Protein AF-A0A9P6J453-F1 (afdb_monomer_lite)

Sequence (220 aa):
CNDSYCFCPGPIGTTPFDKGGYMNFTKLHFARNYLCGDAATVPNARNALGKEREWEWYSHLAQHPLVSPVHRADLSDLTNTLIQTGTHDRLVDDNRLYAHKLGTSNPSKLVRIEVYKGMVHVHQVFSVLEAAQVASRNLARFIERSKSYRDAAEDISETVQRHYVTLANAYKISGMVQHKSLDGVEWVIVGDHGKEEARDEGWPLAALAKTWPPNELKEA

Foldseek 3Di:
DPPPAQQPDPPPPDDPLPLVCQVPDPDDDPLLCVQQNDCVPDNDQCPVPDDVSSSVSSVCQCQPCVNLVLFDNQLAPDAADEAEEESNENCPLSSVSSLLNNLQRCVLHHGEYEYEYPDYPPNLVVVVDLVNVLVVVVVVLSVVLRVLSVCVVVVPDPVSVVVNVVSVVVCVVVQHDPDADPSNYQYWYQYPNRHTDRDDDDDDSVVSNVSPDPPPDDPD

InterPro domains:
  IPR013094 Alpha/beta hydrolase fold-3 [PF07859] (55-122)
  IPR029058 Alpha/Beta hydrolase fold [G3DSA:3.40.50.1820] (18-149)
  IPR029058 Alpha/Beta hydrolase fold [SSF53474] (59-145)
  IPR050300 GDXG lipolytic enzyme [PTHR48081] (60-146)

pLDDT: mean 81.22, std 16.58, range [31.19, 98.19]

Organism: Mortierella alpina (NCBI:txid64518)

Structure (mmCIF, N/CA/C/O backbone):
data_AF-A0A9P6J453-F1
#
_entry.id   AF-A0A9P6J453-F1
#
loop_
_atom_site.group_PDB
_atom_site.id
_atom_site.type_symbol
_atom_site.label_atom_id
_atom_site.label_alt_id
_atom_site.label_comp_id
_atom_site.label_asym_id
_atom_site.label_entity_id
_atom_site.label_seq_id
_atom_site.pdbx_PDB_ins_code
_atom_site.Cartn_x
_atom_site.Cartn_y
_atom_site.Cartn_z
_atom_site.occupancy
_atom_site.B_iso_or_equiv
_atom_site.auth_seq_id
_atom_site.auth_comp_id
_atom_site.auth_asym_id
_atom_site.auth_atom_id
_atom_site.pdbx_PDB_model_num
ATOM 1 N N . CYS A 1 1 ? 8.186 -25.475 8.062 1.00 35.41 1 CYS A N 1
ATOM 2 C CA . CYS A 1 1 ? 7.794 -25.212 6.668 1.00 35.41 1 CYS A CA 1
ATOM 3 C C . CYS A 1 1 ? 8.135 -23.773 6.353 1.00 35.41 1 CYS A C 1
ATOM 5 O O . CYS A 1 1 ? 7.535 -22.885 6.940 1.00 35.41 1 CYS A O 1
ATOM 7 N N . ASN A 1 2 ? 9.165 -23.551 5.536 1.00 31.19 2 ASN A N 1
ATOM 8 C CA . ASN A 1 2 ? 9.415 -22.234 4.967 1.00 31.19 2 ASN A CA 1
ATOM 9 C C . ASN A 1 2 ? 8.454 -22.105 3.793 1.00 31.19 2 ASN A C 1
ATOM 11 O O . ASN A 1 2 ? 8.768 -22.578 2.703 1.00 31.19 2 ASN A O 1
ATOM 15 N N . ASP A 1 3 ? 7.278 -21.538 4.048 1.00 34.94 3 ASP A N 1
ATOM 16 C CA . ASP A 1 3 ? 6.391 -21.076 2.989 1.00 34.94 3 ASP A CA 1
ATOM 17 C C . ASP A 1 3 ? 7.138 -19.951 2.278 1.00 34.94 3 ASP A C 1
ATOM 19 O O . ASP A 1 3 ? 7.144 -18.792 2.691 1.00 34.94 3 ASP A O 1
ATOM 23 N N . SER A 1 4 ? 7.898 -20.333 1.256 1.00 33.00 4 SER A N 1
ATOM 24 C CA . SER A 1 4 ? 8.469 -19.410 0.301 1.00 33.00 4 SER A CA 1
ATOM 25 C C . SER A 1 4 ? 7.287 -18.743 -0.382 1.00 33.00 4 SER A C 1
ATOM 27 O O . SER A 1 4 ? 6.718 -19.301 -1.322 1.00 33.00 4 SER A O 1
ATOM 29 N N . TYR A 1 5 ? 6.898 -17.580 0.148 1.00 37.28 5 TYR A N 1
ATOM 30 C CA . TYR A 1 5 ? 6.037 -16.601 -0.503 1.00 37.28 5 TYR A CA 1
ATOM 31 C C . TYR A 1 5 ? 6.352 -16.596 -1.995 1.00 37.28 5 TYR A C 1
ATOM 33 O O . TYR A 1 5 ? 7.523 -16.746 -2.356 1.00 37.28 5 TYR A O 1
ATOM 41 N N . CYS A 1 6 ? 5.333 -16.441 -2.847 1.00 33.16 6 CYS A N 1
ATOM 42 C CA . CYS A 1 6 ? 5.501 -16.200 -4.279 1.00 33.16 6 CYS A CA 1
ATOM 43 C C . CYS A 1 6 ? 6.347 -14.935 -4.484 1.00 33.16 6 CYS A C 1
ATOM 45 O O . CYS A 1 6 ? 5.852 -13.852 -4.782 1.00 33.16 6 CYS A O 1
ATOM 47 N N . PHE A 1 7 ? 7.656 -15.099 -4.317 1.00 34.22 7 PHE A N 1
ATOM 48 C CA . PHE A 1 7 ? 8.686 -14.139 -4.588 1.00 34.22 7 PHE A CA 1
ATOM 49 C C . PHE A 1 7 ? 8.754 -14.144 -6.093 1.00 34.22 7 PHE A C 1
ATOM 51 O O . PHE A 1 7 ? 9.355 -15.000 -6.741 1.00 34.22 7 PHE A O 1
ATOM 58 N N . CYS A 1 8 ? 7.989 -13.233 -6.652 1.00 36.22 8 CYS A N 1
ATOM 59 C CA . CYS A 1 8 ? 8.008 -12.928 -8.047 1.00 36.22 8 CYS A CA 1
ATOM 60 C C . CYS A 1 8 ? 8.828 -11.638 -8.109 1.00 36.22 8 CYS A C 1
ATOM 62 O O . CYS A 1 8 ? 8.269 -10.541 -8.119 1.00 36.22 8 CYS A O 1
ATOM 64 N N . PRO A 1 9 ? 10.161 -11.740 -8.047 1.00 36.62 9 PRO A N 1
ATOM 65 C CA . PRO A 1 9 ? 11.002 -10.584 -8.249 1.00 36.62 9 PRO A CA 1
ATOM 66 C C . PRO A 1 9 ? 10.717 -10.086 -9.676 1.00 36.62 9 PRO A C 1
ATOM 68 O O . PRO A 1 9 ? 10.548 -10.873 -10.615 1.00 36.62 9 PRO A O 1
ATOM 71 N N . GLY A 1 10 ? 10.642 -8.773 -9.894 1.00 37.06 10 GLY A N 1
ATOM 72 C CA . GLY A 1 10 ? 11.267 -8.296 -11.133 1.00 37.06 10 GLY A CA 1
ATOM 73 C C . GLY A 1 10 ? 12.696 -8.848 -11.090 1.00 37.06 10 GLY A C 1
ATOM 74 O O . GLY A 1 10 ? 13.249 -8.812 -9.998 1.00 37.06 10 GLY A O 1
ATOM 75 N N . PRO A 1 11 ? 13.205 -9.487 -12.158 1.00 36.00 11 PRO A N 1
ATOM 76 C CA . PRO A 1 11 ? 14.350 -10.409 -12.126 1.00 36.00 11 PRO A CA 1
ATOM 77 C C . PRO A 1 11 ? 15.312 -10.143 -10.957 1.00 36.00 11 PRO A C 1
ATOM 79 O O . PRO A 1 11 ? 15.892 -9.059 -10.888 1.00 36.00 11 PRO A O 1
ATOM 82 N N . ILE A 1 12 ? 15.407 -11.095 -10.007 1.00 34.16 12 ILE A N 1
ATOM 83 C CA . ILE A 1 12 ? 16.275 -10.999 -8.814 1.00 34.16 12 ILE A CA 1
ATOM 84 C C . ILE A 1 12 ? 17.619 -10.403 -9.243 1.00 34.16 12 ILE A C 1
ATOM 86 O O . ILE A 1 12 ? 18.300 -10.970 -10.094 1.00 34.16 12 ILE A O 1
ATOM 90 N N . GLY A 1 13 ? 17.990 -9.269 -8.648 1.00 38.19 13 GLY A N 1
ATOM 91 C CA . GLY A 1 13 ? 19.322 -8.679 -8.795 1.00 38.19 13 GLY A CA 1
ATOM 92 C C . GLY A 1 13 ? 19.450 -7.512 -9.774 1.00 38.19 13 GLY A C 1
ATOM 93 O O . GLY A 1 13 ? 20.489 -6.861 -9.758 1.00 38.19 13 GLY A O 1
ATOM 94 N N . THR A 1 14 ? 18.424 -7.179 -10.562 1.00 47.00 14 THR A N 1
ATOM 95 C CA . THR A 1 14 ? 18.424 -5.937 -11.354 1.00 47.00 14 THR A CA 1
ATOM 96 C C . THR A 1 14 ? 17.346 -5.003 -10.835 1.00 47.00 14 THR A C 1
ATOM 98 O O . THR A 1 14 ? 16.155 -5.300 -10.935 1.00 47.00 14 THR A O 1
ATOM 101 N N . THR A 1 15 ? 17.760 -3.863 -10.282 1.00 61.38 15 THR A N 1
ATOM 102 C CA . THR A 1 15 ? 16.848 -2.733 -10.082 1.00 61.38 15 THR A CA 1
ATOM 103 C C . THR A 1 15 ? 16.141 -2.442 -11.414 1.00 61.38 15 THR A C 1
ATOM 105 O O . THR A 1 15 ? 16.802 -2.474 -12.457 1.00 61.38 15 THR A O 1
ATOM 108 N N . PRO A 1 16 ? 14.827 -2.133 -11.431 1.00 58.69 16 PRO A N 1
ATOM 109 C CA . PRO A 1 16 ? 14.169 -1.677 -12.656 1.00 58.69 16 PRO A CA 1
ATOM 110 C C . PRO A 1 16 ? 14.844 -0.420 -13.230 1.00 58.69 16 PRO A C 1
ATOM 112 O O . PRO A 1 16 ? 14.614 -0.089 -14.388 1.00 58.69 16 PRO A O 1
ATOM 115 N N . PHE A 1 17 ? 15.697 0.250 -12.445 1.00 70.69 17 PHE A N 1
ATOM 116 C CA . PHE A 1 17 ? 16.511 1.392 -12.842 1.00 70.69 17 PHE A CA 1
ATOM 117 C C . PHE A 1 17 ? 17.977 1.066 -13.167 1.00 70.69 17 PHE A C 1
ATOM 119 O O . PHE A 1 17 ? 18.799 1.978 -13.234 1.00 70.69 17 PHE A O 1
ATOM 126 N N . ASP A 1 18 ? 18.313 -0.187 -13.467 1.00 77.12 18 ASP A N 1
ATOM 127 C CA . ASP A 1 18 ? 19.576 -0.489 -14.140 1.00 77.12 18 ASP A CA 1
ATOM 128 C C . ASP A 1 18 ? 19.464 -0.139 -15.630 1.00 77.12 18 ASP A C 1
ATOM 130 O O . ASP A 1 18 ? 18.851 -0.870 -16.412 1.00 77.12 18 ASP A O 1
ATOM 134 N N . LYS A 1 19 ? 20.070 0.986 -16.031 1.00 82.94 19 LYS A N 1
ATOM 135 C CA . LYS A 1 19 ? 20.092 1.426 -17.433 1.00 82.94 19 LYS A CA 1
ATOM 136 C C . LYS A 1 19 ? 20.709 0.359 -18.334 1.00 82.94 19 LYS A C 1
ATOM 138 O O . LYS A 1 19 ? 20.185 0.103 -19.413 1.00 82.94 19 LYS A O 1
ATOM 143 N N . GLY A 1 20 ? 21.795 -0.284 -17.899 1.00 83.12 20 GLY A N 1
ATOM 144 C CA . GLY A 1 20 ? 22.472 -1.318 -18.681 1.00 83.12 20 GLY A CA 1
ATOM 145 C C . GLY A 1 20 ? 21.565 -2.525 -18.911 1.00 83.12 20 GLY A C 1
ATOM 146 O O . GLY A 1 20 ? 21.360 -2.943 -20.052 1.00 83.12 20 GLY A O 1
ATOM 147 N N . GLY A 1 21 ? 20.961 -3.036 -17.838 1.00 79.56 21 GLY A N 1
ATOM 148 C CA . GLY A 1 21 ? 19.957 -4.095 -17.882 1.00 79.56 21 GLY A CA 1
ATOM 149 C C . GLY A 1 21 ? 18.763 -3.743 -18.767 1.00 79.56 21 GLY A C 1
ATOM 150 O O . GLY A 1 21 ? 18.372 -4.554 -19.603 1.00 79.56 21 GLY A O 1
ATOM 151 N N . TYR A 1 22 ? 18.238 -2.520 -18.663 1.00 78.94 22 TYR A N 1
ATOM 152 C CA . TYR A 1 22 ? 17.138 -2.038 -19.501 1.00 78.94 22 TYR A CA 1
ATOM 153 C C . TYR A 1 22 ? 17.499 -2.020 -20.992 1.00 78.94 22 TYR A C 1
ATOM 155 O O . TYR A 1 22 ? 16.754 -2.556 -21.814 1.00 78.94 22 TYR A O 1
ATOM 163 N N . MET A 1 23 ? 18.654 -1.450 -21.354 1.00 82.56 23 MET A N 1
ATOM 164 C CA . MET A 1 23 ? 19.090 -1.341 -22.755 1.00 82.56 23 MET A CA 1
ATOM 165 C C . MET A 1 23 ? 19.306 -2.709 -23.409 1.00 82.56 23 MET A C 1
ATOM 167 O O . MET A 1 23 ? 18.984 -2.901 -24.593 1.00 82.56 23 MET A O 1
ATOM 171 N N . ASN A 1 24 ? 19.830 -3.649 -22.619 1.00 82.81 24 ASN A N 1
ATOM 172 C CA . ASN A 1 24 ? 20.172 -5.004 -23.035 1.00 82.81 24 ASN A CA 1
ATOM 173 C C . ASN A 1 24 ? 18.996 -5.987 -22.926 1.00 82.81 24 ASN A C 1
ATOM 175 O O . ASN A 1 24 ? 19.119 -7.132 -23.364 1.00 82.81 24 ASN A O 1
ATOM 179 N N . PHE A 1 25 ? 17.848 -5.574 -22.377 1.00 79.06 25 PHE A N 1
ATOM 180 C CA . PHE A 1 25 ? 16.683 -6.444 -22.258 1.00 79.06 25 PHE A CA 1
ATOM 181 C C . PHE A 1 25 ? 16.042 -6.679 -23.632 1.00 79.06 25 PHE A C 1
ATOM 183 O O . PHE A 1 25 ? 15.404 -5.802 -24.219 1.00 79.06 25 PHE A O 1
ATOM 190 N N . THR A 1 26 ? 16.218 -7.888 -24.161 1.00 74.88 26 THR A N 1
ATOM 191 C CA . THR A 1 26 ? 15.766 -8.269 -25.510 1.00 74.88 26 THR A CA 1
ATOM 192 C C . THR A 1 26 ? 14.349 -8.833 -25.553 1.00 74.88 26 THR A C 1
ATOM 194 O O . THR A 1 26 ? 13.761 -8.925 -26.629 1.00 74.88 26 THR A O 1
ATOM 197 N N . LYS A 1 27 ? 13.780 -9.216 -24.404 1.00 79.44 27 LYS A N 1
ATOM 198 C CA . LYS A 1 27 ? 12.413 -9.746 -24.323 1.00 79.44 27 LYS A CA 1
ATOM 199 C C . LYS A 1 27 ? 11.382 -8.616 -24.307 1.00 79.44 27 LYS A C 1
ATOM 201 O O . LYS A 1 27 ? 11.697 -7.454 -24.054 1.00 79.44 27 LYS A O 1
ATOM 206 N N . LEU A 1 28 ? 10.121 -8.976 -24.544 1.00 69.56 28 LEU A N 1
ATOM 207 C CA . LEU A 1 28 ? 9.003 -8.050 -24.403 1.00 69.56 28 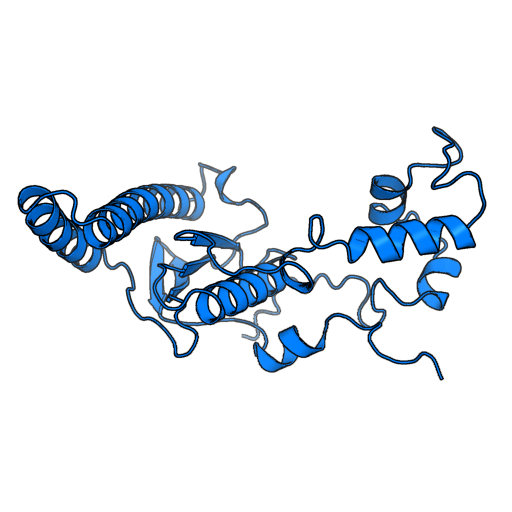LEU A CA 1
ATOM 208 C C . LEU A 1 28 ? 8.932 -7.538 -22.959 1.00 69.56 28 LEU A C 1
ATOM 210 O O . LEU A 1 28 ? 8.749 -8.316 -22.023 1.00 69.56 28 LEU A O 1
ATOM 214 N N . HIS A 1 29 ? 9.075 -6.228 -22.783 1.00 71.31 29 HIS A N 1
ATOM 215 C CA . HIS A 1 29 ? 8.993 -5.586 -21.478 1.00 71.31 29 HIS A CA 1
ATOM 216 C C . HIS A 1 29 ? 7.614 -4.937 -21.336 1.00 71.31 29 HIS A C 1
ATOM 218 O O . HIS A 1 29 ? 7.404 -3.806 -21.769 1.00 71.31 29 HIS A O 1
ATOM 224 N N . PHE A 1 30 ? 6.650 -5.658 -20.753 1.00 69.56 30 PHE A N 1
ATOM 225 C CA . PHE A 1 30 ? 5.261 -5.189 -20.645 1.00 69.56 30 PHE A CA 1
ATOM 226 C C . PHE A 1 30 ? 5.147 -3.819 -19.972 1.00 69.56 30 PHE A C 1
ATOM 228 O O . PHE A 1 30 ? 4.448 -2.956 -20.488 1.00 69.56 30 PHE A O 1
ATOM 235 N N . ALA A 1 31 ? 5.898 -3.571 -18.895 1.00 69.00 31 ALA A N 1
ATOM 236 C CA . ALA A 1 31 ? 5.913 -2.260 -18.244 1.00 69.00 31 ALA A CA 1
ATOM 237 C C . ALA A 1 31 ? 6.461 -1.151 -19.162 1.00 69.00 31 ALA A C 1
ATOM 239 O O . ALA A 1 31 ? 5.968 -0.029 -19.132 1.00 69.00 31 ALA A O 1
ATOM 240 N N . ARG A 1 32 ? 7.425 -1.464 -20.043 1.00 72.12 32 ARG A N 1
ATOM 241 C CA . ARG A 1 32 ? 7.957 -0.498 -21.024 1.00 72.12 32 ARG A CA 1
ATOM 242 C C . ARG A 1 32 ? 6.884 -0.180 -22.050 1.00 72.12 32 ARG A C 1
ATOM 244 O O . ARG A 1 32 ? 6.598 0.984 -22.284 1.00 72.12 32 ARG A O 1
ATOM 251 N N . ASN A 1 33 ? 6.276 -1.207 -22.634 1.00 76.12 33 ASN A N 1
ATOM 252 C CA . ASN A 1 33 ? 5.243 -1.020 -23.646 1.00 76.12 33 ASN A CA 1
ATOM 253 C C . ASN A 1 33 ? 4.011 -0.312 -23.070 1.00 76.12 33 ASN A C 1
ATOM 255 O O . ASN A 1 33 ? 3.411 0.507 -23.755 1.00 76.12 33 ASN A O 1
ATOM 259 N N . TYR A 1 34 ? 3.661 -0.577 -21.812 1.00 72.50 34 TYR A N 1
ATOM 260 C CA . TYR A 1 34 ? 2.564 0.104 -21.132 1.00 72.50 34 TYR A CA 1
ATOM 261 C C . TYR A 1 34 ? 2.850 1.601 -20.923 1.00 72.50 34 TYR A C 1
ATOM 263 O O . TYR A 1 34 ? 1.986 2.436 -21.173 1.00 72.50 34 TYR A O 1
ATOM 271 N N . LEU A 1 35 ? 4.070 1.957 -20.504 1.00 72.12 35 LEU A N 1
ATOM 272 C CA . LEU A 1 35 ? 4.436 3.340 -20.170 1.00 72.12 35 LEU A CA 1
ATOM 273 C C . LEU A 1 35 ? 4.821 4.183 -21.400 1.00 72.12 35 LEU A C 1
ATOM 275 O O . LEU A 1 35 ? 4.411 5.342 -21.527 1.00 72.12 35 LEU A O 1
ATOM 279 N N . CYS A 1 36 ? 5.601 3.608 -22.313 1.00 79.44 36 CYS A N 1
ATOM 280 C CA . CYS A 1 36 ? 6.158 4.292 -23.481 1.00 79.44 36 CYS A CA 1
ATOM 281 C C . CYS A 1 36 ? 5.329 4.060 -24.758 1.00 79.44 36 CYS A C 1
ATOM 283 O O . CYS A 1 36 ? 5.425 4.850 -25.699 1.00 79.44 36 CYS A O 1
ATOM 285 N N . GLY A 1 37 ? 4.483 3.025 -24.790 1.00 79.25 37 GLY A N 1
ATOM 286 C CA . GLY A 1 37 ? 3.836 2.524 -26.005 1.00 79.25 37 GLY A CA 1
ATOM 287 C C . GLY A 1 37 ? 4.763 1.609 -26.811 1.00 79.25 37 GLY A C 1
ATOM 288 O O . GLY A 1 37 ? 5.975 1.594 -26.604 1.00 79.25 37 GLY A O 1
ATOM 289 N N . ASP A 1 38 ? 4.213 0.881 -27.778 1.00 81.50 38 ASP A N 1
ATOM 290 C CA . ASP A 1 38 ? 5.002 0.115 -28.749 1.00 81.50 38 ASP A CA 1
ATOM 291 C C . ASP A 1 38 ? 5.345 1.005 -29.954 1.00 81.50 38 ASP A C 1
ATOM 293 O O . ASP A 1 38 ? 4.451 1.548 -30.605 1.00 81.50 38 ASP A O 1
ATOM 297 N N . ALA A 1 39 ? 6.637 1.185 -30.236 1.00 81.69 39 ALA A N 1
ATOM 298 C CA . ALA A 1 39 ? 7.106 2.033 -31.330 1.00 81.69 39 ALA A CA 1
ATOM 299 C C . ALA A 1 39 ? 6.691 1.505 -32.714 1.00 81.69 39 ALA A C 1
ATOM 301 O O . ALA A 1 39 ? 6.546 2.294 -33.646 1.00 81.69 39 ALA A O 1
ATOM 302 N N . ALA A 1 40 ? 6.480 0.192 -32.852 1.00 83.19 40 ALA A N 1
ATOM 303 C CA . ALA A 1 40 ? 6.076 -0.426 -34.108 1.00 83.19 40 ALA A CA 1
ATOM 304 C C . ALA A 1 40 ? 4.588 -0.211 -34.410 1.00 83.19 40 ALA A C 1
ATOM 306 O O . ALA A 1 40 ? 4.215 -0.084 -35.574 1.00 83.19 40 ALA A O 1
ATOM 307 N N . THR A 1 41 ? 3.735 -0.163 -33.382 1.00 84.50 41 THR A N 1
ATOM 308 C CA . THR A 1 41 ? 2.281 -0.044 -33.574 1.00 84.50 41 THR A CA 1
ATOM 309 C C . THR A 1 41 ? 1.747 1.361 -33.303 1.00 84.50 41 THR A C 1
ATOM 311 O O . THR A 1 41 ? 0.791 1.777 -33.951 1.00 84.50 41 THR A O 1
ATOM 314 N N . VAL A 1 42 ? 2.323 2.094 -32.342 1.00 83.38 42 VAL A N 1
ATOM 315 C CA . VAL A 1 42 ? 1.878 3.435 -31.914 1.00 83.38 42 VAL A CA 1
ATOM 316 C C . VAL A 1 42 ? 3.094 4.322 -31.560 1.00 83.38 42 VAL A C 1
ATOM 318 O O . VAL A 1 42 ? 3.363 4.588 -30.376 1.00 83.38 42 VAL A O 1
ATOM 321 N N . PRO A 1 43 ? 3.859 4.790 -32.567 1.00 82.62 43 PRO A N 1
ATOM 322 C CA . PRO A 1 43 ? 5.012 5.656 -32.340 1.00 82.62 43 PRO A CA 1
ATOM 323 C C . PRO A 1 43 ? 4.588 7.017 -31.769 1.00 82.62 43 PRO A C 1
ATOM 325 O O . PRO A 1 43 ? 3.613 7.627 -32.201 1.00 82.62 43 PRO A O 1
ATOM 328 N N . ASN A 1 44 ? 5.329 7.504 -30.778 1.00 83.94 44 ASN A N 1
ATOM 329 C CA . ASN A 1 44 ? 5.113 8.781 -30.108 1.00 83.94 44 ASN A CA 1
ATOM 330 C C . ASN A 1 44 ? 6.429 9.318 -29.506 1.00 83.94 44 ASN A C 1
ATOM 332 O O . ASN A 1 44 ? 7.448 8.635 -29.501 1.00 83.94 44 ASN A O 1
ATOM 336 N N . ALA A 1 45 ? 6.423 10.534 -28.953 1.00 83.38 45 ALA A N 1
ATOM 337 C CA . ALA A 1 45 ? 7.630 11.185 -28.421 1.00 83.38 45 ALA A CA 1
ATOM 338 C C . ALA A 1 45 ? 8.359 10.409 -27.295 1.00 83.38 45 ALA A C 1
ATOM 340 O O . ALA A 1 45 ? 9.506 10.732 -26.979 1.00 83.38 45 ALA A O 1
ATOM 341 N N . ARG A 1 46 ? 7.713 9.402 -26.686 1.00 82.12 46 ARG A N 1
ATOM 342 C CA . ARG A 1 46 ? 8.298 8.540 -25.647 1.00 82.12 46 ARG A CA 1
ATOM 343 C C . ARG A 1 46 ? 9.068 7.346 -26.209 1.00 82.12 46 ARG A C 1
ATOM 345 O O . ARG A 1 46 ? 9.966 6.879 -25.526 1.00 82.12 46 ARG A O 1
ATOM 352 N N . ASN A 1 47 ? 8.721 6.860 -27.405 1.00 81.75 47 ASN A N 1
ATOM 353 C CA . ASN A 1 47 ? 9.254 5.613 -27.978 1.00 81.75 47 ASN A CA 1
ATOM 354 C C . ASN A 1 47 ? 9.808 5.740 -29.412 1.00 81.75 47 ASN A C 1
ATOM 356 O O . ASN A 1 47 ? 10.505 4.860 -29.900 1.00 81.75 47 ASN A O 1
ATOM 360 N N . ALA A 1 48 ? 9.559 6.858 -30.098 1.00 82.56 48 ALA A N 1
ATOM 361 C CA . ALA A 1 48 ? 10.017 7.067 -31.473 1.00 82.56 48 ALA A CA 1
ATOM 362 C C . ALA A 1 48 ? 11.446 7.637 -31.568 1.00 82.56 48 ALA A C 1
ATOM 364 O O . ALA A 1 48 ? 12.013 7.691 -32.654 1.00 82.56 48 ALA A O 1
ATOM 365 N N . LEU A 1 49 ? 12.032 8.074 -30.447 1.00 86.81 49 LEU A N 1
ATOM 366 C CA . LEU A 1 49 ? 13.331 8.764 -30.397 1.00 86.81 49 LEU A CA 1
ATOM 367 C C . LEU A 1 49 ? 14.483 7.862 -29.913 1.00 86.81 49 LEU A C 1
ATOM 369 O O . LEU A 1 49 ? 15.528 8.350 -29.488 1.00 86.81 49 LEU A O 1
ATOM 373 N N . GLY A 1 50 ? 14.296 6.543 -29.984 1.00 86.19 50 GLY A N 1
ATOM 374 C CA . GLY A 1 50 ? 15.302 5.546 -29.621 1.00 86.19 50 GLY A CA 1
ATOM 375 C C . GLY A 1 50 ? 15.324 5.176 -28.133 1.00 86.19 50 GLY A C 1
ATOM 376 O O . GLY A 1 50 ? 14.691 5.810 -27.288 1.00 86.19 50 GLY A O 1
ATOM 377 N N . LYS A 1 51 ? 16.090 4.122 -27.817 1.00 84.12 51 LYS A N 1
ATOM 378 C CA . LYS A 1 51 ? 16.106 3.474 -26.493 1.00 84.12 51 LYS A CA 1
ATOM 379 C C . LYS A 1 51 ? 16.561 4.386 -25.347 1.00 84.12 51 LYS A C 1
ATOM 381 O O . LYS A 1 51 ? 16.100 4.226 -24.224 1.00 84.12 51 LYS A O 1
ATOM 386 N N . GLU A 1 52 ? 17.449 5.340 -25.626 1.00 87.31 52 GLU A N 1
ATOM 387 C CA . GLU A 1 52 ? 17.910 6.340 -24.650 1.00 87.31 52 GLU A CA 1
ATOM 388 C C . GLU A 1 52 ? 16.761 7.218 -24.156 1.00 87.31 52 GLU A C 1
ATOM 390 O O . GLU A 1 52 ? 16.541 7.357 -22.953 1.00 87.31 52 GLU A O 1
ATOM 395 N N . ARG A 1 53 ? 15.953 7.732 -25.085 1.00 85.31 53 ARG A N 1
ATOM 396 C CA . ARG A 1 53 ? 14.795 8.547 -24.734 1.00 85.31 53 ARG A CA 1
ATOM 397 C C . ARG A 1 53 ? 13.711 7.724 -24.043 1.00 85.31 53 ARG A C 1
ATOM 399 O O . ARG A 1 53 ? 13.097 8.203 -23.093 1.00 85.31 53 ARG A O 1
ATOM 406 N N . GLU A 1 54 ? 13.495 6.486 -24.484 1.00 83.56 54 GLU A N 1
ATOM 407 C CA . GLU A 1 54 ? 12.591 5.544 -23.809 1.00 83.56 54 GLU A CA 1
ATOM 408 C C . GLU A 1 54 ? 13.000 5.300 -22.355 1.00 83.56 54 GLU A C 1
ATOM 410 O O . GLU A 1 54 ? 12.147 5.306 -21.466 1.00 83.56 54 GLU A O 1
ATOM 415 N N . TRP A 1 55 ? 14.299 5.127 -22.108 1.00 84.25 55 TRP A N 1
ATOM 416 C CA . TRP A 1 55 ? 14.854 4.952 -20.773 1.00 84.25 55 TRP A CA 1
ATOM 417 C C . TRP A 1 55 ? 14.626 6.164 -19.874 1.00 84.25 55 TRP A C 1
ATOM 419 O O . TRP A 1 55 ? 14.178 6.004 -18.737 1.00 84.25 55 TRP A O 1
ATOM 429 N N . GLU A 1 56 ? 14.923 7.369 -20.362 1.00 85.50 56 GLU A N 1
ATOM 430 C CA . GLU A 1 56 ? 14.654 8.605 -19.622 1.00 85.50 56 GLU A CA 1
ATOM 431 C C . GLU A 1 56 ? 13.178 8.666 -19.225 1.00 85.50 56 GLU A C 1
ATOM 433 O O . GLU A 1 56 ? 12.851 8.786 -18.048 1.00 85.50 56 GLU A O 1
ATOM 438 N N . TRP A 1 57 ? 12.266 8.473 -20.179 1.00 84.06 57 TRP A N 1
ATOM 439 C CA . TRP A 1 57 ? 10.834 8.483 -19.886 1.00 84.06 57 TRP A CA 1
ATOM 440 C C . TRP A 1 57 ? 10.425 7.421 -18.874 1.00 84.06 57 TRP A C 1
ATOM 442 O O . TRP A 1 57 ? 9.715 7.731 -17.920 1.00 84.06 57 TRP A O 1
ATOM 452 N N . TYR A 1 58 ? 10.873 6.183 -19.067 1.00 82.12 58 TYR A N 1
ATOM 453 C CA . TYR A 1 58 ? 10.569 5.080 -18.167 1.00 82.12 58 TYR A CA 1
ATOM 454 C C . TYR A 1 58 ? 11.075 5.363 -16.748 1.00 82.12 58 TYR A C 1
ATOM 456 O O . TYR A 1 58 ? 10.311 5.270 -15.789 1.00 82.12 58 TYR A O 1
ATOM 464 N N . SER A 1 59 ? 12.344 5.751 -16.614 1.00 82.31 59 SER A N 1
ATOM 465 C CA . SER A 1 59 ? 12.992 5.983 -15.323 1.00 82.31 59 SER A CA 1
ATOM 466 C C . SER A 1 59 ? 12.416 7.190 -14.584 1.00 82.31 59 SER A C 1
ATOM 468 O O . SER A 1 59 ? 12.222 7.106 -13.371 1.00 82.31 59 SER A O 1
ATOM 470 N N . HIS A 1 60 ? 12.085 8.276 -15.290 1.00 83.19 60 HIS A N 1
ATOM 471 C CA . HIS A 1 60 ? 11.417 9.438 -14.705 1.00 83.19 60 HIS A CA 1
ATOM 472 C C . HIS A 1 60 ? 9.981 9.111 -14.292 1.00 83.19 60 HIS A C 1
ATOM 474 O O . HIS A 1 60 ? 9.582 9.418 -13.171 1.00 83.19 60 HIS A O 1
ATOM 480 N N . LEU A 1 61 ? 9.203 8.467 -15.167 1.00 82.12 61 LEU A N 1
ATOM 481 C CA . LEU A 1 61 ? 7.796 8.175 -14.901 1.00 82.12 61 LEU A CA 1
ATOM 482 C C . LEU A 1 61 ? 7.631 7.160 -13.767 1.00 82.12 61 LEU A C 1
ATOM 484 O O . LEU A 1 61 ? 6.837 7.390 -12.862 1.00 82.12 61 LEU A O 1
ATOM 488 N N . ALA A 1 62 ? 8.418 6.083 -13.760 1.00 79.81 62 ALA A N 1
ATOM 489 C CA . ALA A 1 62 ? 8.378 5.082 -12.695 1.00 79.81 62 ALA A CA 1
ATOM 490 C C . ALA A 1 62 ? 8.883 5.615 -11.340 1.00 79.81 62 ALA A C 1
ATOM 492 O O . ALA A 1 62 ? 8.638 4.990 -10.312 1.00 79.81 62 ALA A O 1
ATOM 493 N N . GLN A 1 63 ? 9.561 6.765 -11.301 1.00 80.44 63 GLN A N 1
ATOM 494 C CA . GLN A 1 63 ? 9.935 7.453 -10.056 1.00 80.44 63 GLN A CA 1
ATOM 495 C C . GLN A 1 63 ? 9.036 8.644 -9.732 1.00 80.44 63 GLN A C 1
ATOM 497 O O . GLN A 1 63 ? 9.193 9.259 -8.675 1.00 80.44 63 GLN A O 1
ATOM 502 N N . HIS A 1 64 ? 8.107 8.984 -10.622 1.00 85.69 64 HIS A N 1
ATOM 503 C CA . HIS A 1 64 ? 7.238 10.129 -10.442 1.00 85.69 64 HIS A CA 1
ATOM 504 C C . HIS A 1 64 ? 6.327 9.896 -9.225 1.00 85.69 64 HIS A C 1
ATOM 506 O O . HIS A 1 64 ? 5.726 8.825 -9.123 1.00 85.69 64 HIS A O 1
ATOM 512 N N . PRO A 1 65 ? 6.163 10.868 -8.308 1.00 90.25 65 PRO A N 1
ATOM 513 C CA . PRO A 1 65 ? 5.398 10.677 -7.070 1.00 90.25 65 PRO A CA 1
ATOM 514 C C . PRO A 1 65 ? 3.928 10.301 -7.307 1.00 90.25 65 PRO A C 1
ATOM 516 O O . PRO A 1 65 ? 3.354 9.558 -6.522 1.00 90.25 65 PRO A O 1
ATOM 519 N N . LEU A 1 66 ? 3.330 10.748 -8.417 1.00 89.62 66 LEU A N 1
ATOM 520 C CA . LEU A 1 66 ? 1.962 10.362 -8.803 1.00 89.62 66 LEU A CA 1
ATOM 521 C C . LEU A 1 66 ? 1.839 8.934 -9.367 1.00 89.62 66 LEU A C 1
ATOM 523 O O . LEU A 1 66 ? 0.727 8.452 -9.550 1.00 89.62 66 LEU A O 1
ATOM 527 N N . VAL A 1 67 ? 2.958 8.275 -9.675 1.00 85.88 67 VAL A N 1
ATOM 528 C CA . VAL A 1 67 ? 2.999 6.884 -10.160 1.00 85.88 67 VAL A CA 1
ATOM 529 C C . VAL A 1 67 ? 3.476 5.949 -9.056 1.00 85.88 67 VAL A C 1
ATOM 531 O O . VAL A 1 67 ? 2.891 4.893 -8.845 1.00 85.88 67 VAL A O 1
ATOM 534 N N . SER A 1 68 ? 4.504 6.371 -8.323 1.00 86.88 68 SER A N 1
ATOM 535 C CA . SER A 1 68 ? 5.176 5.592 -7.284 1.00 86.88 68 SER A CA 1
ATOM 536 C C . SER A 1 68 ? 5.141 6.332 -5.940 1.00 86.88 68 SER A C 1
ATOM 538 O O . SER A 1 68 ? 6.187 6.754 -5.426 1.00 86.88 68 SER A O 1
ATOM 540 N N . PRO A 1 69 ? 3.944 6.526 -5.352 1.00 91.06 69 PRO A N 1
ATOM 541 C CA . PRO A 1 69 ? 3.757 7.387 -4.186 1.00 91.06 69 PRO A CA 1
ATOM 542 C C . PRO A 1 69 ? 4.501 6.886 -2.949 1.00 91.06 69 PRO A C 1
ATOM 544 O O . PRO A 1 69 ? 5.063 7.681 -2.205 1.00 91.06 69 PRO A O 1
ATOM 547 N N . VAL A 1 70 ? 4.611 5.566 -2.780 1.00 87.56 70 VAL A N 1
ATOM 548 C CA . VAL A 1 70 ? 5.376 4.937 -1.692 1.00 87.56 70 VAL A CA 1
ATOM 549 C C . VAL A 1 70 ? 6.836 5.377 -1.637 1.00 87.56 70 VAL A C 1
ATOM 551 O O . VAL A 1 70 ? 7.483 5.292 -0.595 1.00 87.56 70 VAL A O 1
ATOM 554 N N . HIS A 1 71 ? 7.377 5.888 -2.733 1.00 82.88 71 HIS A N 1
ATOM 555 C CA . HIS A 1 71 ? 8.784 6.210 -2.824 1.00 82.88 71 HIS A CA 1
ATOM 556 C C . HIS A 1 71 ? 9.082 7.695 -2.717 1.00 82.88 71 HIS A C 1
ATOM 558 O O . HIS A 1 71 ? 9.977 8.059 -1.958 1.00 82.88 71 HIS A O 1
ATOM 564 N N . ARG A 1 72 ? 8.361 8.523 -3.477 1.00 85.12 72 ARG A N 1
ATOM 565 C CA . ARG A 1 72 ? 8.704 9.940 -3.664 1.00 85.12 72 ARG A CA 1
ATOM 566 C C . ARG A 1 72 ? 7.576 10.912 -3.339 1.00 85.12 72 ARG A C 1
ATOM 568 O O . ARG A 1 72 ? 7.826 12.112 -3.369 1.00 85.12 72 ARG A O 1
ATOM 575 N N . ALA A 1 73 ? 6.355 10.437 -3.092 1.00 91.12 73 ALA A N 1
ATOM 576 C CA . ALA A 1 73 ? 5.287 11.351 -2.711 1.00 91.12 73 ALA A CA 1
ATOM 577 C C . ALA A 1 73 ? 5.474 11.799 -1.262 1.00 91.12 73 ALA A C 1
ATOM 579 O O . ALA A 1 73 ? 5.887 11.018 -0.403 1.00 91.12 73 ALA A O 1
ATOM 580 N N . ASP A 1 74 ? 5.134 13.057 -1.011 1.00 94.44 74 ASP A N 1
ATOM 581 C CA . ASP A 1 74 ? 4.818 13.499 0.335 1.00 94.44 74 ASP A CA 1
ATOM 582 C C . ASP A 1 74 ? 3.490 12.854 0.742 1.00 94.44 74 ASP A C 1
ATOM 584 O O . ASP A 1 74 ? 2.496 12.942 0.017 1.00 94.44 74 ASP A O 1
ATOM 588 N N . LEU A 1 75 ? 3.514 12.134 1.859 1.00 95.94 75 LEU A N 1
ATOM 589 C CA . LEU A 1 75 ? 2.361 11.413 2.387 1.00 95.94 75 LEU A CA 1
ATOM 590 C C . LEU A 1 75 ? 1.759 12.106 3.611 1.00 95.94 75 LEU A C 1
ATOM 592 O O . LEU A 1 75 ? 0.865 11.532 4.229 1.00 95.94 75 LEU A O 1
ATOM 5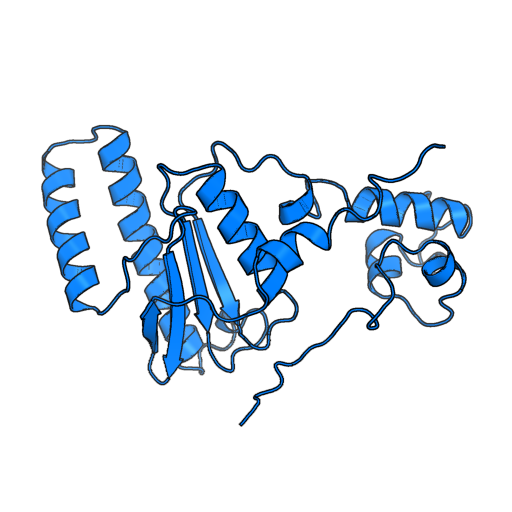96 N N . SER A 1 76 ? 2.255 13.286 3.991 1.00 95.69 76 SER A N 1
ATOM 597 C CA . SER A 1 76 ? 1.682 14.088 5.073 1.00 95.69 76 SER A CA 1
ATOM 598 C C . SER A 1 76 ? 0.261 14.561 4.745 1.00 95.69 76 SER A C 1
ATOM 600 O O . SER A 1 76 ? -0.161 14.592 3.588 1.00 95.69 76 SER A O 1
ATOM 602 N N . ASP A 1 77 ? -0.506 14.860 5.793 1.00 94.38 77 ASP A N 1
ATOM 603 C CA . ASP A 1 77 ? -1.894 15.334 5.746 1.00 94.38 77 ASP A CA 1
ATOM 604 C C . ASP A 1 77 ? -2.898 14.413 5.031 1.00 94.38 77 ASP A C 1
ATOM 606 O O . ASP A 1 77 ? -4.062 14.774 4.819 1.00 94.38 77 ASP A O 1
ATOM 610 N N . LEU A 1 78 ? -2.499 13.177 4.728 1.00 95.00 78 LEU A N 1
ATOM 611 C CA . LEU A 1 78 ? -3.408 12.161 4.221 1.00 95.00 78 LEU A CA 1
ATOM 612 C C . LEU A 1 78 ? -4.359 11.682 5.326 1.00 95.00 78 LEU A C 1
ATOM 614 O O . LEU A 1 78 ? -4.107 11.782 6.528 1.00 95.00 78 LEU A O 1
ATOM 618 N N . THR A 1 79 ? -5.526 11.199 4.909 1.00 94.56 79 THR A N 1
ATOM 619 C CA . THR A 1 79 ? -6.591 10.796 5.832 1.00 94.56 79 THR A CA 1
ATOM 620 C C . THR A 1 79 ? -6.376 9.381 6.381 1.00 94.56 79 THR A C 1
ATOM 622 O O . THR A 1 79 ? -5.423 8.680 6.036 1.00 94.56 79 THR A O 1
ATOM 625 N N . ASN A 1 80 ? -7.285 8.945 7.249 1.00 95.69 80 ASN A N 1
ATOM 626 C CA . ASN A 1 80 ? -7.334 7.570 7.731 1.00 95.69 80 ASN A CA 1
ATOM 627 C C . ASN A 1 80 ? -7.318 6.594 6.547 1.00 95.69 80 ASN A C 1
ATOM 629 O O . ASN A 1 80 ? -8.158 6.686 5.651 1.00 95.69 80 ASN A O 1
ATOM 633 N N . THR A 1 81 ? -6.384 5.650 6.560 1.00 97.38 81 THR A N 1
ATOM 634 C CA . THR A 1 81 ? -6.101 4.785 5.414 1.00 97.38 81 THR A CA 1
ATOM 635 C C . THR A 1 81 ? -6.133 3.315 5.815 1.00 97.38 81 THR A C 1
ATOM 637 O O . THR A 1 81 ? -5.489 2.910 6.784 1.00 97.38 81 THR A O 1
ATOM 640 N N . LEU A 1 82 ? -6.876 2.520 5.042 1.00 98.00 82 LEU A N 1
ATOM 641 C CA . LEU A 1 82 ? -6.854 1.062 5.084 1.00 98.00 82 LEU A CA 1
ATOM 642 C C . LEU A 1 82 ? -6.164 0.542 3.828 1.00 98.00 82 LEU A C 1
ATOM 644 O O . LEU A 1 82 ? -6.542 0.906 2.716 1.00 98.00 82 LEU A O 1
ATOM 648 N N . ILE A 1 83 ? -5.200 -0.351 4.018 1.00 98.19 83 ILE A N 1
ATOM 649 C CA . ILE A 1 83 ? -4.519 -1.074 2.947 1.00 98.19 83 ILE A CA 1
ATOM 650 C C . ILE A 1 83 ? -4.829 -2.557 3.126 1.00 98.19 83 ILE A C 1
ATOM 652 O O . ILE A 1 83 ? -4.604 -3.112 4.197 1.00 98.19 83 ILE A O 1
ATOM 656 N N . GLN A 1 84 ? -5.344 -3.206 2.085 1.00 98.00 84 GLN A N 1
ATOM 657 C CA . GLN A 1 84 ? -5.603 -4.645 2.084 1.00 98.00 84 GLN A CA 1
ATOM 658 C C . GLN A 1 84 ? -4.774 -5.300 0.990 1.00 98.00 84 GLN A C 1
ATOM 660 O O . GLN A 1 84 ? -4.869 -4.921 -0.175 1.00 98.00 84 GLN A O 1
ATOM 665 N N . THR A 1 85 ? -3.980 -6.298 1.358 1.00 97.38 85 THR A N 1
ATOM 666 C CA . THR A 1 85 ? -3.094 -7.006 0.432 1.00 97.38 85 THR A CA 1
ATOM 667 C C . THR A 1 85 ? -3.085 -8.497 0.734 1.00 97.38 85 THR A C 1
ATOM 669 O O . THR A 1 85 ? -3.445 -8.932 1.824 1.00 97.38 85 THR A O 1
ATOM 672 N N . GLY A 1 86 ? -2.687 -9.303 -0.243 1.00 95.50 86 GLY A N 1
ATOM 673 C CA . GLY A 1 86 ? -2.467 -10.731 -0.051 1.00 95.50 86 GLY A CA 1
ATOM 674 C C . GLY A 1 86 ? -1.005 -11.050 0.253 1.00 95.50 86 GLY A C 1
ATOM 675 O O . GLY A 1 86 ? -0.106 -10.347 -0.198 1.00 95.50 86 GLY A O 1
ATOM 676 N N . THR A 1 87 ? -0.754 -12.139 0.976 1.00 93.81 87 THR A N 1
ATOM 677 C CA . THR A 1 87 ? 0.606 -12.703 1.136 1.00 93.81 87 THR A CA 1
ATOM 678 C C . THR A 1 87 ? 1.206 -13.200 -0.184 1.00 93.81 87 THR A C 1
ATOM 680 O O . THR A 1 87 ? 2.422 -13.237 -0.326 1.00 93.81 87 THR A O 1
ATOM 683 N N . HIS A 1 88 ? 0.373 -13.571 -1.161 1.00 92.38 88 HIS A N 1
ATOM 684 C CA . HIS A 1 88 ? 0.793 -13.989 -2.503 1.00 92.38 88 HIS A CA 1
ATOM 685 C C . HIS A 1 88 ? 0.601 -12.864 -3.534 1.00 92.38 88 HIS A C 1
ATOM 687 O O . HIS A 1 88 ? 0.480 -13.118 -4.734 1.00 92.38 88 HIS A O 1
ATOM 693 N N . ASP A 1 89 ? 0.553 -11.613 -3.074 1.00 90.44 89 ASP A N 1
ATOM 694 C CA . ASP A 1 89 ? 0.563 -10.427 -3.923 1.00 90.44 89 ASP A CA 1
ATOM 695 C C . ASP A 1 89 ? 2.005 -9.947 -4.140 1.00 90.44 89 ASP A C 1
ATOM 697 O O . ASP A 1 89 ? 2.777 -9.803 -3.193 1.00 90.44 89 ASP A O 1
ATOM 701 N N . ARG A 1 90 ? 2.364 -9.643 -5.392 1.00 86.69 90 ARG A N 1
ATOM 702 C CA . ARG A 1 90 ? 3.674 -9.064 -5.732 1.00 86.69 90 ARG A CA 1
ATOM 703 C C . ARG A 1 90 ? 3.883 -7.682 -5.112 1.00 86.69 90 ARG A C 1
ATOM 705 O O . ARG A 1 90 ? 5.027 -7.274 -4.962 1.00 86.69 90 ARG A O 1
ATOM 712 N N . LEU A 1 91 ? 2.801 -6.978 -4.783 1.00 89.88 91 LEU A N 1
ATOM 713 C CA . LEU A 1 91 ? 2.823 -5.629 -4.218 1.00 89.88 91 LEU A CA 1
ATOM 714 C C . LEU A 1 91 ? 2.781 -5.617 -2.685 1.00 89.88 91 LEU A C 1
ATOM 716 O O . LEU A 1 91 ? 2.661 -4.548 -2.093 1.00 89.88 91 LEU A O 1
ATOM 720 N N . VAL A 1 92 ? 2.862 -6.778 -2.020 1.00 91.88 92 VAL A N 1
ATOM 721 C CA . VAL A 1 92 ? 2.760 -6.848 -0.554 1.00 91.88 92 VAL A CA 1
ATOM 722 C C . VAL A 1 92 ? 3.805 -5.970 0.132 1.00 91.88 92 VAL A C 1
ATOM 724 O O . VAL A 1 92 ? 3.456 -5.202 1.021 1.00 91.88 92 VAL A O 1
ATOM 727 N N . ASP A 1 93 ? 5.060 -6.003 -0.312 1.00 90.69 93 ASP A N 1
ATOM 728 C CA . ASP A 1 93 ? 6.125 -5.209 0.303 1.00 90.69 93 ASP A CA 1
ATOM 729 C C . ASP A 1 93 ? 5.986 -3.704 0.011 1.00 90.69 93 ASP A C 1
ATOM 731 O O . ASP A 1 93 ? 6.236 -2.894 0.905 1.00 90.69 93 ASP A O 1
ATOM 735 N N . ASP A 1 94 ? 5.494 -3.320 -1.172 1.00 89.81 94 ASP A N 1
ATOM 736 C CA . ASP A 1 94 ? 5.175 -1.921 -1.494 1.00 89.81 94 ASP A CA 1
ATOM 737 C C . ASP A 1 94 ? 4.043 -1.406 -0.599 1.00 89.81 94 ASP A C 1
ATOM 739 O O . ASP A 1 94 ? 4.142 -0.325 -0.019 1.00 89.81 94 ASP A O 1
ATOM 743 N N . ASN A 1 95 ? 2.993 -2.210 -0.414 1.00 94.62 95 ASN A N 1
ATOM 744 C CA . ASN A 1 95 ? 1.878 -1.905 0.479 1.00 94.62 95 ASN A CA 1
ATOM 745 C C . ASN A 1 95 ? 2.346 -1.751 1.933 1.00 94.62 95 ASN A C 1
ATOM 747 O O . ASN A 1 95 ? 1.938 -0.809 2.616 1.00 94.62 95 ASN A O 1
ATOM 751 N N . ARG A 1 96 ? 3.237 -2.635 2.401 1.00 94.19 96 ARG A N 1
ATOM 752 C CA . ARG A 1 96 ? 3.830 -2.561 3.746 1.00 94.19 96 ARG A CA 1
ATOM 753 C C . ARG A 1 96 ? 4.680 -1.299 3.906 1.00 94.19 96 ARG A C 1
ATOM 755 O O . ARG A 1 96 ? 4.499 -0.558 4.871 1.00 94.19 96 ARG A O 1
ATOM 762 N N . LEU A 1 97 ? 5.556 -0.993 2.949 1.00 92.62 97 LEU A N 1
ATOM 763 C CA . LEU A 1 97 ? 6.361 0.230 2.981 1.00 92.62 97 LEU A CA 1
ATOM 764 C C . LEU A 1 97 ? 5.484 1.493 2.939 1.00 92.62 97 LEU A C 1
ATOM 766 O O . LEU A 1 97 ? 5.766 2.460 3.649 1.00 92.62 97 LEU A O 1
ATOM 770 N N . TYR A 1 98 ? 4.407 1.477 2.152 1.00 95.31 98 TYR A N 1
ATOM 771 C CA . TYR A 1 98 ? 3.449 2.578 2.069 1.00 95.31 98 TYR A CA 1
ATOM 772 C C . TYR A 1 98 ? 2.723 2.796 3.398 1.00 95.31 98 TYR A C 1
ATOM 774 O O . TYR A 1 98 ? 2.675 3.926 3.878 1.00 95.31 98 TYR A O 1
ATOM 782 N N . ALA A 1 99 ? 2.243 1.722 4.036 1.00 96.38 99 ALA A N 1
ATOM 783 C CA . ALA A 1 99 ? 1.607 1.778 5.351 1.00 96.38 99 ALA A CA 1
ATOM 784 C C . ALA A 1 99 ? 2.544 2.371 6.411 1.00 96.38 99 ALA A C 1
ATOM 786 O O . ALA A 1 99 ? 2.161 3.297 7.124 1.00 96.38 99 ALA A O 1
ATOM 787 N N . HIS A 1 100 ? 3.787 1.886 6.469 1.00 94.81 100 HIS A N 1
ATOM 788 C CA . HIS A 1 100 ? 4.807 2.380 7.393 1.00 94.81 100 HIS A CA 1
ATOM 789 C C . HIS A 1 100 ? 5.061 3.886 7.233 1.00 94.81 100 HIS A C 1
ATOM 791 O O . HIS A 1 100 ? 5.048 4.639 8.212 1.00 94.81 100 HIS A O 1
ATOM 797 N N . LYS A 1 101 ? 5.264 4.339 5.988 1.00 94.75 101 LYS A N 1
ATOM 798 C CA . LYS A 1 101 ? 5.485 5.760 5.696 1.00 94.75 101 LYS A CA 1
ATOM 799 C C . LYS A 1 101 ? 4.256 6.598 6.033 1.00 94.75 101 LYS A C 1
ATOM 801 O O . LYS A 1 101 ? 4.403 7.633 6.670 1.00 94.75 101 LYS A O 1
ATOM 806 N N . LEU A 1 102 ? 3.055 6.132 5.684 1.00 96.06 102 LEU A N 1
ATOM 807 C CA . LEU A 1 102 ? 1.803 6.798 6.047 1.00 96.06 102 LEU A CA 1
ATOM 808 C C . LEU A 1 102 ? 1.657 6.971 7.558 1.00 96.06 102 LEU A C 1
ATOM 810 O O . LEU A 1 102 ? 1.347 8.074 8.000 1.00 96.06 102 LEU A O 1
ATOM 814 N N . GLY A 1 103 ? 1.878 5.911 8.340 1.00 95.25 103 GLY A N 1
ATOM 815 C CA . GLY A 1 103 ? 1.771 5.965 9.799 1.00 95.25 103 GLY A CA 1
ATOM 816 C C . GLY A 1 103 ? 2.782 6.930 10.417 1.00 95.25 103 GLY A C 1
ATOM 817 O O . GLY A 1 103 ? 2.416 7.759 11.249 1.00 95.25 103 GLY A O 1
ATOM 818 N N . THR A 1 104 ? 4.024 6.895 9.928 1.00 94.69 104 THR A N 1
ATOM 819 C CA . THR A 1 104 ? 5.100 7.785 10.389 1.00 94.69 104 THR A CA 1
ATOM 820 C C . THR A 1 104 ? 4.820 9.250 10.042 1.00 94.69 104 THR A C 1
ATOM 822 O O . THR A 1 104 ? 5.012 10.127 10.881 1.00 94.69 104 THR A O 1
ATOM 825 N N . SER A 1 105 ? 4.341 9.527 8.825 1.00 95.56 105 SER A N 1
ATOM 826 C CA . SER A 1 105 ? 3.996 10.881 8.371 1.00 95.56 105 SER A CA 1
ATOM 827 C C . SER A 1 105 ? 2.704 11.416 8.994 1.00 95.56 105 SER A C 1
ATOM 829 O O . SER A 1 105 ? 2.509 12.627 9.026 1.00 95.56 105 SER A O 1
ATOM 831 N N . ASN A 1 106 ? 1.824 10.543 9.497 1.00 94.62 106 ASN A N 1
ATOM 832 C CA . ASN A 1 106 ? 0.500 10.913 9.997 1.00 94.62 106 ASN A CA 1
ATOM 833 C C . ASN A 1 106 ? 0.171 10.228 11.338 1.00 94.62 106 ASN A C 1
ATOM 835 O O . ASN A 1 106 ? -0.812 9.484 11.431 1.00 94.62 106 ASN A O 1
ATOM 839 N N . PRO A 1 107 ? 0.934 10.490 12.415 1.00 91.69 107 PRO A N 1
ATOM 840 C CA . PRO A 1 107 ? 0.810 9.757 13.681 1.00 91.69 107 PRO A CA 1
ATOM 841 C C . PRO A 1 107 ? -0.571 9.890 14.350 1.00 91.69 107 PRO A C 1
ATOM 843 O O . PRO A 1 107 ? -0.991 9.013 15.110 1.00 91.69 107 PRO A O 1
ATOM 846 N N . SER A 1 108 ? -1.305 10.969 14.058 1.00 89.56 108 SER A N 1
ATOM 847 C CA . SER A 1 108 ? -2.661 11.215 14.564 1.00 89.56 108 SER A CA 1
ATOM 848 C C . SER A 1 108 ? -3.763 10.509 13.768 1.00 89.56 108 SER A C 1
ATOM 850 O O . SER A 1 108 ? -4.903 10.447 14.230 1.00 89.56 108 SER A O 1
ATOM 852 N N . LYS A 1 109 ? -3.455 9.962 12.587 1.00 91.69 109 LYS A N 1
ATOM 853 C CA . LYS A 1 109 ? -4.434 9.297 11.723 1.00 91.69 109 LYS A CA 1
ATOM 854 C C . LYS A 1 109 ? -4.530 7.807 12.040 1.00 91.69 109 LYS A C 1
ATOM 856 O O . LYS A 1 109 ? -3.666 7.196 12.682 1.00 91.69 109 LYS A O 1
ATOM 861 N N . LEU A 1 110 ? -5.634 7.204 11.619 1.00 93.00 110 LEU A N 1
ATOM 862 C CA . LEU A 1 110 ? -5.820 5.761 11.656 1.00 93.00 110 LEU A CA 1
ATOM 863 C C . LEU A 1 110 ? -5.240 5.154 10.375 1.00 93.00 110 LEU A C 1
ATOM 865 O O . LEU A 1 110 ? -5.855 5.253 9.316 1.00 93.00 110 LEU A O 1
ATOM 869 N N . VAL A 1 111 ? -4.073 4.520 10.480 1.00 96.69 111 VAL A N 1
ATOM 870 C CA . VAL A 1 111 ? -3.451 3.764 9.386 1.00 96.69 111 VAL A CA 1
ATOM 871 C C . VAL A 1 111 ? -3.465 2.288 9.751 1.00 96.69 111 VAL A C 1
ATOM 873 O O . VAL A 1 111 ? -2.965 1.902 10.807 1.00 96.69 111 VAL A O 1
ATOM 876 N N . ARG A 1 112 ? -4.056 1.465 8.888 1.00 96.94 112 ARG A N 1
ATOM 877 C CA . ARG A 1 112 ? -4.184 0.020 9.084 1.00 96.94 112 ARG A CA 1
ATOM 878 C C . ARG A 1 112 ? -3.785 -0.714 7.818 1.00 96.94 112 ARG A C 1
ATOM 880 O O . ARG A 1 112 ? -4.219 -0.342 6.729 1.00 96.94 112 ARG A O 1
ATOM 887 N N . ILE A 1 113 ? -3.017 -1.784 7.976 1.00 98.00 113 ILE A N 1
ATOM 888 C CA . ILE A 1 113 ? -2.723 -2.722 6.898 1.00 98.00 113 ILE A CA 1
ATOM 889 C C . ILE A 1 113 ? -3.168 -4.127 7.291 1.00 98.00 113 ILE A C 1
ATOM 891 O O . ILE A 1 113 ? -2.850 -4.618 8.372 1.00 98.00 113 ILE A O 1
ATOM 895 N N . GLU A 1 114 ? -3.911 -4.762 6.391 1.00 97.75 114 GLU A N 1
ATOM 896 C CA . GLU A 1 114 ? -4.391 -6.132 6.517 1.00 97.75 114 GLU A CA 1
ATOM 897 C C . GLU A 1 114 ? -3.731 -6.995 5.441 1.00 97.75 114 GLU A C 1
ATOM 899 O O . GLU A 1 114 ? -3.924 -6.778 4.240 1.00 97.75 114 GLU A O 1
ATOM 904 N N . VAL A 1 115 ? -2.943 -7.978 5.872 1.00 97.00 115 VAL A N 1
ATOM 905 C CA . VAL A 1 115 ? -2.267 -8.936 4.996 1.00 97.00 115 VAL A CA 1
ATOM 906 C C . VAL A 1 115 ? -2.975 -10.285 5.104 1.00 97.00 115 VAL A C 1
ATOM 908 O O . VAL A 1 115 ? -2.911 -10.963 6.129 1.00 97.00 115 VAL A O 1
ATOM 911 N N . TYR A 1 116 ? -3.663 -10.681 4.038 1.00 96.94 116 TYR A N 1
ATOM 912 C CA . TYR A 1 116 ? -4.467 -11.899 3.990 1.00 96.94 116 TYR A CA 1
ATOM 913 C C . TYR A 1 116 ? -3.614 -13.113 3.595 1.00 96.94 116 TYR A C 1
ATOM 915 O O . TYR A 1 116 ? -2.997 -13.156 2.517 1.00 96.94 116 TYR A O 1
ATOM 923 N N . LYS A 1 117 ? -3.577 -14.130 4.461 1.00 94.81 117 LYS A N 1
ATOM 924 C CA . LYS A 1 117 ? -2.830 -15.374 4.218 1.00 94.81 117 LYS A CA 1
ATOM 925 C C . LYS A 1 117 ? -3.394 -16.136 3.018 1.00 94.81 117 LYS A C 1
ATOM 927 O O . LYS A 1 117 ? -4.599 -16.188 2.805 1.00 94.81 117 LYS A O 1
ATOM 932 N N . GLY A 1 118 ? -2.502 -16.663 2.180 1.00 93.75 118 GLY A N 1
ATOM 933 C CA . GLY A 1 118 ? -2.846 -17.392 0.954 1.00 93.75 118 GLY A CA 1
ATOM 934 C C . GLY A 1 118 ? -3.454 -16.554 -0.180 1.00 93.75 118 GLY A C 1
ATOM 935 O O . GLY A 1 118 ? -3.676 -17.088 -1.262 1.00 93.75 118 GLY A O 1
ATOM 936 N N . MET A 1 119 ? -3.748 -15.266 0.031 1.00 96.38 119 MET A N 1
ATOM 937 C CA . MET A 1 119 ? -4.483 -14.464 -0.950 1.00 96.38 119 MET A CA 1
ATOM 938 C C . MET A 1 119 ? -3.582 -13.835 -2.010 1.00 96.38 119 MET A C 1
ATOM 940 O O . MET A 1 119 ? -2.452 -13.434 -1.730 1.00 96.38 119 MET A O 1
ATOM 944 N N . VAL A 1 120 ? -4.128 -13.722 -3.220 1.00 95.06 120 VAL A N 1
ATOM 945 C CA . VAL A 1 120 ? -3.496 -13.108 -4.396 1.00 95.06 120 VAL A CA 1
ATOM 946 C C . VAL A 1 120 ? -3.880 -11.631 -4.545 1.00 95.06 120 VAL A C 1
ATOM 948 O O . VAL A 1 120 ? -4.677 -11.088 -3.773 1.00 95.06 120 VAL A O 1
ATOM 951 N N . HIS A 1 121 ? -3.320 -10.988 -5.569 1.00 95.69 121 HIS A N 1
ATOM 952 C CA . HIS A 1 121 ? -3.626 -9.611 -5.944 1.00 95.69 121 HIS A CA 1
ATOM 953 C C . HIS A 1 121 ? -5.130 -9.393 -6.183 1.00 95.69 121 HIS A C 1
ATOM 955 O O . HIS A 1 121 ? -5.770 -10.164 -6.899 1.00 95.69 121 HIS A O 1
ATOM 961 N N . VAL A 1 122 ? -5.683 -8.342 -5.567 1.00 95.75 122 VAL A N 1
ATOM 962 C CA . VAL A 1 122 ? -7.112 -7.964 -5.608 1.00 95.75 122 VAL A CA 1
ATOM 963 C C . VAL A 1 122 ? -8.063 -9.129 -5.294 1.00 95.75 122 VAL A C 1
ATOM 965 O O . VAL A 1 122 ? -9.098 -9.304 -5.937 1.00 95.75 122 VAL A O 1
ATOM 968 N N . HIS A 1 123 ? -7.737 -9.952 -4.293 1.00 96.75 123 HIS A N 1
ATOM 969 C CA . HIS A 1 123 ? -8.550 -11.116 -3.923 1.00 96.75 123 HIS A CA 1
ATOM 970 C C . HIS A 1 123 ? -10.033 -10.797 -3.629 1.00 96.75 123 HIS A C 1
ATOM 972 O O . HIS A 1 123 ? -10.878 -11.685 -3.721 1.00 96.75 123 HIS A O 1
ATOM 978 N N . GLN A 1 124 ? -10.370 -9.539 -3.327 1.00 97.19 124 GLN A N 1
ATOM 979 C CA . GLN A 1 124 ? -11.730 -9.061 -3.071 1.00 97.19 124 GLN A CA 1
ATOM 980 C C . GLN A 1 124 ? -12.697 -9.296 -4.244 1.00 97.19 124 GLN A C 1
ATOM 982 O O . GLN A 1 124 ? -13.899 -9.422 -4.014 1.00 97.19 124 GLN A O 1
ATOM 987 N N . VAL A 1 125 ? -12.207 -9.395 -5.489 1.00 96.75 125 VAL A N 1
ATOM 988 C CA . VAL A 1 125 ? -13.073 -9.687 -6.651 1.00 96.75 125 VAL A CA 1
ATOM 989 C C . VAL A 1 125 ? -13.628 -11.113 -6.629 1.00 96.75 125 VAL A C 1
ATOM 991 O O . VAL A 1 125 ? -14.642 -11.394 -7.267 1.00 96.75 125 VAL A O 1
ATOM 994 N N . PHE A 1 126 ? -13.000 -12.020 -5.877 1.00 95.75 126 PHE A N 1
ATOM 995 C CA . PHE A 1 126 ? -13.423 -13.411 -5.754 1.00 95.75 126 PHE A CA 1
ATOM 996 C C . PHE A 1 126 ? -14.362 -13.574 -4.556 1.00 95.75 126 PHE A C 1
ATOM 998 O O . PHE A 1 126 ? -14.002 -14.177 -3.549 1.00 95.75 126 PHE A O 1
ATOM 1005 N N . SER A 1 127 ? -15.589 -13.062 -4.662 1.00 94.12 127 SER A N 1
ATOM 1006 C CA . SER A 1 127 ? -16.587 -13.066 -3.572 1.00 94.12 127 SER A CA 1
ATOM 1007 C C . SER A 1 127 ? -16.951 -14.455 -3.018 1.00 94.12 127 SER A C 1
ATOM 1009 O O . SER A 1 127 ? -17.510 -14.562 -1.925 1.00 94.12 127 SER A O 1
ATOM 1011 N N . VAL A 1 128 ? -16.616 -15.521 -3.750 1.00 94.56 128 VAL A N 1
ATOM 1012 C CA . VAL A 1 128 ? -16.732 -16.919 -3.305 1.00 94.56 128 VAL A CA 1
ATOM 1013 C C . VAL A 1 128 ? -15.710 -17.295 -2.229 1.00 94.56 128 VAL A C 1
ATOM 1015 O O . VAL A 1 128 ? -15.931 -18.251 -1.491 1.00 94.56 128 VAL A O 1
ATOM 1018 N N . LEU A 1 129 ? -14.598 -16.561 -2.127 1.00 95.38 129 LEU A N 1
ATOM 1019 C CA . LEU A 1 129 ? -13.580 -16.772 -1.106 1.00 95.38 129 LEU A CA 1
ATOM 1020 C C . LEU A 1 129 ? -14.024 -16.127 0.205 1.00 95.38 129 LEU A C 1
ATOM 1022 O O . LEU A 1 129 ? -14.361 -14.943 0.253 1.00 95.38 129 LEU A O 1
ATOM 1026 N N . GLU A 1 130 ? -13.935 -16.880 1.298 1.00 95.88 130 GLU A N 1
ATOM 1027 C CA . GLU A 1 130 ? -14.232 -16.364 2.636 1.00 95.88 130 GLU A CA 1
ATOM 1028 C C . GLU A 1 130 ? -13.379 -15.128 2.967 1.00 95.88 130 GLU A C 1
ATOM 1030 O O . GLU A 1 130 ? -13.904 -14.128 3.455 1.00 95.88 130 GLU A O 1
ATOM 1035 N N . ALA A 1 131 ? -12.090 -15.148 2.617 1.00 96.12 131 ALA A N 1
ATOM 1036 C CA . ALA A 1 131 ? -11.179 -14.022 2.812 1.00 96.12 131 ALA A CA 1
ATOM 1037 C C . ALA A 1 131 ? -11.655 -12.736 2.110 1.00 96.12 131 ALA A C 1
ATOM 1039 O O . ALA A 1 131 ? -11.575 -11.664 2.700 1.00 96.12 131 ALA A O 1
ATOM 1040 N N . ALA A 1 132 ? -12.228 -12.828 0.904 1.00 96.62 132 ALA A N 1
ATOM 1041 C CA . ALA A 1 132 ? -12.780 -11.672 0.190 1.00 96.62 132 ALA A CA 1
ATOM 1042 C C . ALA A 1 132 ? -14.006 -11.082 0.908 1.00 96.62 132 ALA A C 1
ATOM 1044 O O . ALA A 1 132 ? -14.183 -9.861 0.984 1.00 96.62 132 ALA A O 1
ATOM 1045 N N . GLN A 1 133 ? -14.844 -11.947 1.484 1.00 96.38 133 GLN A N 1
ATOM 1046 C CA . GLN A 1 133 ? -15.994 -11.527 2.281 1.00 96.38 133 GLN A CA 1
ATOM 1047 C C . GLN A 1 133 ? -15.553 -10.891 3.605 1.00 96.38 133 GLN A C 1
ATOM 1049 O O . GLN A 1 133 ? -16.117 -9.877 4.016 1.00 96.38 133 GLN A O 1
ATOM 1054 N N . VAL A 1 134 ? -14.531 -11.454 4.261 1.00 95.81 134 VAL A N 1
ATOM 1055 C CA . VAL A 1 134 ? -13.897 -10.862 5.449 1.00 95.81 134 VAL A CA 1
ATOM 1056 C C . VAL A 1 134 ? -13.315 -9.492 5.108 1.00 95.81 134 VAL A C 1
ATOM 1058 O O . VAL A 1 134 ? -13.630 -8.530 5.800 1.00 95.81 134 VAL A O 1
ATOM 1061 N N . ALA A 1 135 ? -12.551 -9.374 4.020 1.00 96.69 135 ALA A N 1
ATOM 1062 C CA . ALA A 1 135 ? -11.976 -8.112 3.559 1.00 96.69 135 ALA A CA 1
ATOM 1063 C C . ALA A 1 135 ? -13.038 -7.040 3.326 1.00 96.69 135 ALA A C 1
ATOM 1065 O O . ALA A 1 135 ? -12.897 -5.913 3.799 1.00 96.69 135 ALA A O 1
ATOM 1066 N N . SER A 1 136 ? -14.151 -7.408 2.694 1.00 96.25 136 SER A N 1
ATOM 1067 C CA . SER A 1 136 ? -15.271 -6.491 2.465 1.00 96.25 136 SER A CA 1
ATOM 1068 C C . SER A 1 136 ? -15.936 -6.041 3.774 1.00 96.25 136 SER A C 1
ATOM 1070 O O . SER A 1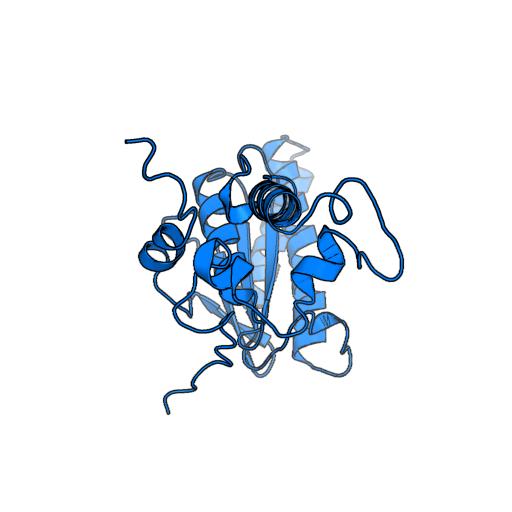 136 ? -16.249 -4.860 3.939 1.00 96.25 136 SER A O 1
ATOM 1072 N N . ARG A 1 137 ? -16.120 -6.952 4.743 1.00 94.38 137 ARG A N 1
ATOM 1073 C CA . ARG A 1 137 ? -16.641 -6.604 6.078 1.00 94.38 137 ARG A CA 1
ATOM 1074 C C . ARG A 1 137 ? -15.676 -5.700 6.843 1.00 94.38 137 ARG A C 1
ATOM 1076 O O . ARG A 1 137 ? -16.119 -4.726 7.448 1.00 94.38 137 ARG A O 1
ATOM 1083 N N . ASN A 1 138 ? -14.381 -5.992 6.798 1.00 94.75 138 ASN A N 1
ATOM 1084 C CA . ASN A 1 138 ? -13.352 -5.189 7.452 1.00 94.75 138 ASN A CA 1
ATOM 1085 C C . ASN A 1 138 ? -13.230 -3.794 6.833 1.00 94.75 138 ASN A C 1
ATOM 1087 O O . ASN A 1 138 ? -13.085 -2.823 7.571 1.00 94.75 138 ASN A O 1
ATOM 1091 N N . LEU A 1 139 ? -13.400 -3.662 5.516 1.00 96.12 139 LEU A N 1
ATOM 1092 C CA . LEU A 1 139 ? -13.487 -2.365 4.845 1.00 96.12 139 LEU A CA 1
ATOM 1093 C C . LEU A 1 139 ? -14.676 -1.538 5.359 1.00 96.12 139 LEU A C 1
ATOM 1095 O O . LEU A 1 139 ? -14.499 -0.377 5.725 1.00 96.12 139 LEU A O 1
ATOM 1099 N N . ALA A 1 140 ? -15.875 -2.127 5.430 1.00 94.56 140 ALA A N 1
ATOM 1100 C CA . ALA A 1 140 ? -17.062 -1.432 5.939 1.00 94.56 140 ALA A CA 1
ATOM 1101 C C . ALA A 1 140 ? -16.860 -0.948 7.386 1.00 94.56 140 ALA A C 1
ATOM 1103 O O . ALA A 1 140 ? -17.087 0.220 7.703 1.00 94.56 140 ALA A O 1
ATOM 1104 N N . ARG A 1 141 ? -16.325 -1.832 8.232 1.00 91.12 141 ARG A N 1
ATOM 1105 C CA . ARG A 1 141 ? -15.925 -1.538 9.613 1.00 91.12 141 ARG A CA 1
ATOM 1106 C C . ARG A 1 141 ? -14.884 -0.419 9.690 1.00 91.12 141 ARG A C 1
ATOM 1108 O O . ARG A 1 141 ? -15.007 0.513 10.478 1.00 91.12 141 ARG A O 1
ATOM 1115 N N . PHE A 1 142 ? -13.865 -0.450 8.839 1.00 93.44 142 PHE A N 1
ATOM 1116 C CA . PHE A 1 142 ? -12.860 0.605 8.808 1.00 93.44 142 PHE A CA 1
ATOM 1117 C C . PHE A 1 142 ? -13.464 1.961 8.436 1.00 93.44 142 PHE A C 1
ATOM 1119 O O . PHE A 1 142 ? -13.117 2.965 9.052 1.00 93.44 142 PHE A O 1
ATOM 1126 N N . ILE A 1 143 ? -14.388 2.006 7.472 1.00 93.62 143 ILE A N 1
ATOM 1127 C CA . ILE A 1 143 ? -15.075 3.243 7.076 1.00 93.62 143 ILE A CA 1
ATOM 1128 C C . ILE A 1 143 ? -15.871 3.823 8.249 1.00 93.62 143 ILE A C 1
ATOM 1130 O O . ILE A 1 143 ? -15.775 5.021 8.518 1.00 93.62 143 ILE A O 1
ATOM 1134 N N . GLU A 1 144 ? -16.636 2.996 8.961 1.00 89.38 144 GLU A N 1
ATOM 1135 C CA . GLU A 1 144 ? -17.388 3.421 10.148 1.00 89.38 144 GLU A CA 1
ATOM 1136 C C . GLU A 1 144 ? -16.457 3.955 11.239 1.00 89.38 144 GLU A C 1
ATOM 1138 O O . GLU A 1 144 ? -16.650 5.069 11.725 1.00 89.38 144 GLU A O 1
ATOM 1143 N N . ARG A 1 145 ? -15.390 3.214 11.561 1.00 87.44 145 ARG A N 1
ATOM 1144 C CA . ARG A 1 145 ? -14.379 3.649 12.532 1.00 87.44 145 ARG A CA 1
ATOM 1145 C C . ARG A 1 145 ? -13.706 4.955 12.109 1.00 87.44 145 ARG A C 1
ATOM 1147 O O . ARG A 1 145 ? -13.543 5.855 12.927 1.00 87.44 145 ARG A O 1
ATOM 1154 N N . SER A 1 146 ? -13.334 5.073 10.838 1.00 90.88 146 SER A N 1
ATOM 1155 C CA . SER A 1 146 ? -12.674 6.250 10.270 1.00 90.88 146 SER A CA 1
ATOM 1156 C C . SER A 1 146 ? -13.533 7.508 10.406 1.00 90.88 146 SER A C 1
ATOM 1158 O O . SER A 1 146 ? -13.020 8.551 10.816 1.00 90.88 146 SER A O 1
ATOM 1160 N N . LYS A 1 147 ? -14.845 7.403 10.145 1.00 88.25 147 LYS A N 1
ATOM 1161 C CA . LYS A 1 147 ? -15.794 8.505 10.370 1.00 88.25 147 LYS A CA 1
ATOM 1162 C C . LYS A 1 147 ? -15.775 8.958 11.821 1.00 88.25 147 LYS A C 1
ATOM 1164 O O . LYS A 1 147 ? -15.637 10.146 12.073 1.00 88.25 147 LYS A O 1
ATOM 1169 N N . SER A 1 148 ? -15.827 8.023 12.767 1.00 82.25 148 SER A N 1
ATOM 1170 C CA . SER A 1 148 ? -15.830 8.382 14.185 1.00 82.25 148 SER A CA 1
ATOM 1171 C C . SER A 1 148 ? -14.522 9.050 14.634 1.00 82.25 148 SER A C 1
ATOM 1173 O O . SER A 1 148 ? -14.567 9.957 15.456 1.00 82.25 148 SER A O 1
ATOM 1175 N N . TYR A 1 149 ? -13.366 8.653 14.082 1.00 82.62 149 TYR A N 1
ATOM 1176 C CA . TYR A 1 149 ? -12.089 9.346 14.324 1.00 82.62 149 TYR A CA 1
ATOM 1177 C C . TYR A 1 149 ? -12.094 10.779 13.781 1.00 82.62 149 TYR A C 1
ATOM 1179 O O . TYR A 1 149 ? -11.609 11.683 14.456 1.00 82.62 149 TYR A O 1
ATOM 1187 N N . ARG A 1 150 ? -12.628 10.989 12.571 1.00 86.19 150 ARG A N 1
ATOM 1188 C CA . ARG A 1 150 ? -12.773 12.330 11.991 1.00 86.19 150 ARG A CA 1
ATOM 1189 C C . ARG A 1 150 ? -13.705 13.190 12.840 1.00 86.19 150 ARG A C 1
ATOM 1191 O O . ARG A 1 150 ? -13.314 14.279 13.231 1.00 86.19 150 ARG A O 1
ATOM 1198 N N . ASP A 1 151 ? -14.899 12.693 13.150 1.00 84.56 151 ASP A N 1
ATOM 1199 C CA . ASP A 1 151 ? -15.914 13.465 13.873 1.00 84.56 151 ASP A CA 1
ATOM 1200 C C . ASP A 1 151 ? -15.426 13.870 15.271 1.00 84.56 151 ASP A C 1
ATOM 1202 O O . ASP A 1 151 ? -15.673 14.989 15.709 1.00 84.56 151 ASP A O 1
ATOM 1206 N N . ALA A 1 152 ? -14.672 12.990 15.942 1.00 78.56 152 ALA A N 1
ATOM 1207 C CA . ALA A 1 152 ? -14.020 13.308 17.209 1.00 78.56 152 ALA A CA 1
ATOM 1208 C C . ALA A 1 152 ? -12.918 14.375 17.064 1.00 78.56 152 ALA A C 1
ATOM 1210 O O . ALA A 1 152 ? -12.736 15.184 17.968 1.00 78.56 152 ALA A O 1
ATOM 1211 N N . ALA A 1 153 ? -12.18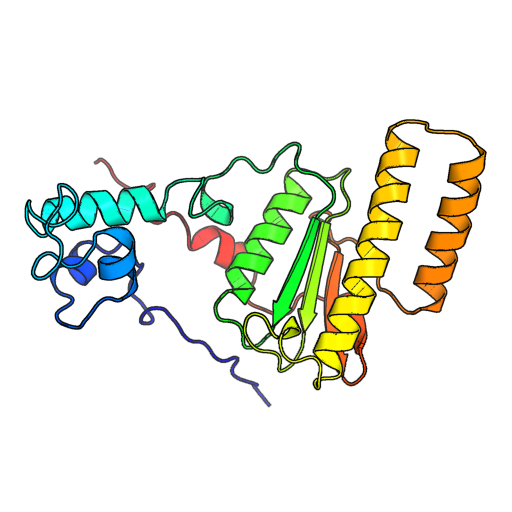0 14.389 15.949 1.00 80.88 153 ALA A N 1
ATOM 1212 C CA . ALA A 1 153 ? -11.162 15.405 15.678 1.00 80.88 153 ALA A CA 1
ATOM 1213 C C . ALA A 1 153 ? -11.764 16.771 15.298 1.00 80.88 153 ALA A C 1
ATOM 1215 O O . ALA A 1 153 ? -11.135 17.798 15.533 1.00 80.88 153 ALA A O 1
ATOM 1216 N N . GLU A 1 154 ? -12.965 16.779 14.719 1.00 83.25 154 GLU A N 1
ATOM 1217 C CA . GLU A 1 154 ? -13.702 17.980 14.298 1.00 83.25 154 GLU A CA 1
ATOM 1218 C C . GLU A 1 154 ? -14.701 18.483 15.363 1.00 83.25 154 GLU A C 1
ATOM 1220 O O . GLU A 1 154 ? -15.439 19.430 15.106 1.00 83.25 154 GLU A O 1
ATOM 1225 N N . ASP A 1 155 ? -14.723 17.864 16.551 1.00 79.50 155 ASP A N 1
ATOM 1226 C CA . ASP A 1 155 ? -15.628 18.174 17.673 1.00 79.50 155 ASP A CA 1
ATOM 1227 C C . ASP A 1 155 ? -17.121 18.191 17.281 1.00 79.50 155 ASP A C 1
ATOM 1229 O O . ASP A 1 155 ? -17.934 19.008 17.725 1.00 79.50 155 ASP A O 1
ATOM 1233 N N . ILE A 1 156 ? -17.510 17.261 16.406 1.00 75.44 156 ILE A N 1
ATOM 1234 C CA . ILE A 1 156 ? -18.888 17.152 15.932 1.00 75.44 156 ILE A CA 1
ATOM 1235 C C . ILE A 1 156 ? -19.725 16.412 16.994 1.00 75.44 156 ILE A C 1
ATOM 1237 O O . ILE A 1 156 ? -19.949 15.214 16.891 1.00 75.44 156 ILE A O 1
ATOM 1241 N N . SER A 1 157 ? -20.244 17.155 17.983 1.00 64.12 157 SER A N 1
ATOM 1242 C CA . SER A 1 157 ? -21.301 16.787 18.958 1.00 64.12 157 SER A CA 1
ATOM 1243 C C . SER A 1 157 ? -21.027 15.647 19.968 1.00 64.12 157 SER A C 1
ATOM 1245 O O . SER A 1 157 ? -20.664 14.524 19.622 1.00 64.12 157 SER A O 1
ATOM 1247 N N . GLU A 1 158 ? -21.420 15.863 21.235 1.00 64.75 158 GLU A N 1
ATOM 1248 C CA . GLU A 1 158 ? -21.397 14.858 22.324 1.00 64.75 158 GLU A CA 1
ATOM 1249 C C . GLU A 1 158 ? -22.135 13.538 22.002 1.00 64.75 158 GLU A C 1
ATOM 1251 O O . GLU A 1 158 ? -21.790 12.472 22.524 1.00 64.75 158 GLU A O 1
ATOM 1256 N N . THR A 1 159 ? -23.155 13.575 21.134 1.00 63.22 159 THR A N 1
ATOM 1257 C CA . THR A 1 159 ? -23.913 12.371 20.736 1.00 63.22 159 THR A CA 1
ATOM 1258 C C . THR A 1 159 ? -23.040 11.413 19.917 1.00 63.22 159 THR A C 1
ATOM 1260 O O . THR A 1 159 ? -23.149 10.191 20.059 1.00 63.22 159 THR A O 1
ATOM 1263 N N . VAL A 1 160 ? -22.117 11.953 19.117 1.00 62.59 160 VAL A N 1
ATOM 1264 C CA . VAL A 1 160 ? -21.176 11.174 18.300 1.00 62.59 160 VAL A CA 1
ATOM 1265 C C . VAL A 1 160 ? -20.096 10.534 19.171 1.00 62.59 160 VAL A C 1
ATOM 1267 O O . VAL A 1 160 ? -19.671 9.408 18.913 1.00 62.59 160 VAL A O 1
ATOM 1270 N N . GLN A 1 161 ? -19.727 11.172 20.282 1.00 60.81 161 GLN A N 1
ATOM 1271 C CA . GLN A 1 161 ? -18.731 10.632 21.206 1.00 60.81 161 GLN A CA 1
ATOM 1272 C C . GLN A 1 161 ? -19.220 9.374 21.941 1.00 60.81 161 GLN A C 1
ATOM 1274 O O . GLN A 1 161 ? -18.458 8.422 22.123 1.00 60.81 161 GLN A O 1
ATOM 1279 N N . ARG A 1 162 ? -20.516 9.296 22.285 1.00 65.94 162 ARG A N 1
ATOM 1280 C CA . ARG A 1 162 ? -21.121 8.045 22.790 1.00 65.94 162 ARG A CA 1
ATOM 1281 C C . ARG A 1 162 ? -21.142 6.956 21.719 1.00 65.94 162 ARG A C 1
ATOM 1283 O O . ARG A 1 162 ? -20.834 5.804 22.021 1.00 65.94 162 ARG A O 1
ATOM 1290 N N . HIS A 1 163 ? -21.448 7.324 20.474 1.00 69.44 163 HIS A N 1
ATOM 1291 C CA . HIS A 1 163 ? -21.432 6.396 19.345 1.00 69.44 163 HIS A CA 1
ATOM 1292 C C . HIS A 1 163 ? -20.030 5.813 19.099 1.00 69.44 163 HIS A C 1
ATOM 1294 O O . HIS A 1 163 ? -19.902 4.607 18.891 1.00 69.44 163 HIS A O 1
ATOM 1300 N N . TYR A 1 164 ? -18.975 6.627 19.234 1.00 67.38 164 TYR A N 1
ATOM 1301 C CA . TYR A 1 164 ? -17.581 6.178 19.164 1.00 67.38 164 TYR A CA 1
ATOM 1302 C C . TYR A 1 164 ? -17.274 5.082 20.193 1.00 67.38 164 TYR A C 1
ATOM 1304 O O . TYR A 1 164 ? -16.729 4.041 19.835 1.00 67.38 164 TYR A O 1
ATOM 1312 N N . VAL A 1 165 ? -17.643 5.277 21.466 1.00 68.56 165 VAL A N 1
ATOM 1313 C CA . VAL A 1 165 ? -17.388 4.283 22.528 1.00 68.56 165 VAL A CA 1
ATOM 1314 C C . VAL A 1 165 ? -18.130 2.973 22.246 1.00 68.56 165 VAL A C 1
ATOM 1316 O O . VAL A 1 165 ? -17.564 1.890 22.412 1.00 68.56 165 VAL A O 1
ATOM 1319 N N . THR A 1 166 ? -19.376 3.049 21.773 1.00 75.19 166 THR A N 1
ATOM 1320 C CA . THR A 1 166 ? -20.148 1.867 21.366 1.00 75.19 166 THR A CA 1
ATOM 1321 C C . THR A 1 166 ? -19.486 1.133 20.199 1.00 75.19 166 THR A C 1
ATOM 1323 O O . THR A 1 166 ? -19.338 -0.087 20.264 1.00 75.19 166 THR A O 1
ATOM 1326 N N . LEU A 1 167 ? -19.034 1.855 19.169 1.00 70.75 167 LEU A N 1
ATOM 1327 C CA . LEU A 1 167 ? -18.331 1.277 18.023 1.00 70.75 167 LEU A CA 1
ATOM 1328 C C . LEU A 1 167 ? -16.994 0.652 18.430 1.00 70.75 167 LEU A C 1
ATOM 1330 O O . LEU A 1 167 ? -16.718 -0.487 18.065 1.00 70.75 167 LEU A O 1
ATOM 1334 N N . ALA A 1 168 ? -16.188 1.341 19.239 1.00 70.50 168 ALA A N 1
ATOM 1335 C CA . ALA A 1 168 ? -14.922 0.818 19.750 1.00 70.50 168 ALA A CA 1
ATOM 1336 C C . ALA A 1 168 ? -15.116 -0.512 20.502 1.00 70.50 168 ALA A C 1
ATOM 1338 O O . ALA A 1 168 ? -14.355 -1.462 20.293 1.00 70.50 168 ALA A O 1
ATOM 1339 N N . ASN A 1 169 ? -16.176 -0.613 21.312 1.00 73.31 169 ASN A N 1
ATOM 1340 C CA . ASN A 1 169 ? -16.554 -1.853 21.989 1.00 73.31 169 ASN A CA 1
ATOM 1341 C C . ASN A 1 169 ? -17.044 -2.933 21.013 1.00 73.31 169 ASN A C 1
ATOM 1343 O O . ASN A 1 169 ? -16.643 -4.088 21.147 1.00 73.31 169 ASN A O 1
ATOM 1347 N N . ALA A 1 170 ? -17.858 -2.578 20.015 1.00 72.88 170 ALA A N 1
ATOM 1348 C CA . ALA A 1 170 ? -18.297 -3.511 18.977 1.00 72.88 170 ALA A CA 1
ATOM 1349 C C . ALA A 1 170 ? -17.105 -4.093 18.198 1.00 72.88 170 ALA A C 1
ATOM 1351 O O . ALA A 1 170 ? -17.057 -5.300 17.958 1.00 72.88 170 ALA A O 1
ATOM 1352 N N . TYR A 1 171 ? -16.093 -3.274 17.895 1.00 72.12 171 TYR A N 1
ATOM 1353 C CA . TYR A 1 171 ? -14.860 -3.735 17.256 1.00 72.12 171 TYR A CA 1
ATOM 1354 C C . TYR A 1 171 ? -14.082 -4.713 18.129 1.00 72.12 171 TYR A C 1
ATOM 1356 O O . TYR A 1 171 ? -13.658 -5.761 17.639 1.00 72.12 171 TYR A O 1
ATOM 1364 N N . LYS A 1 172 ? -13.965 -4.424 19.428 1.00 71.50 172 LYS A N 1
ATOM 1365 C CA . LYS A 1 172 ? -13.326 -5.332 20.385 1.00 71.50 172 LYS A CA 1
ATOM 1366 C C . LYS A 1 172 ? -14.056 -6.677 20.471 1.00 71.50 172 LYS A C 1
ATOM 1368 O O . LYS A 1 172 ? -13.407 -7.718 20.459 1.00 71.50 172 LYS A O 1
ATOM 1373 N N . ILE A 1 173 ? -15.391 -6.666 20.504 1.00 71.69 173 ILE A N 1
ATOM 1374 C CA . ILE A 1 173 ? -16.221 -7.886 20.501 1.00 71.69 173 ILE A CA 1
ATOM 1375 C C . ILE A 1 173 ? -16.055 -8.659 19.188 1.00 71.69 173 ILE A C 1
ATOM 1377 O O . ILE A 1 173 ? -16.016 -9.885 19.198 1.00 71.69 173 ILE A O 1
ATOM 1381 N N . SER A 1 174 ? -15.908 -7.956 18.063 1.00 68.56 174 SER A N 1
ATOM 1382 C CA . SER A 1 174 ? -15.704 -8.577 16.751 1.00 68.56 174 SER A CA 1
ATOM 1383 C C . SER A 1 174 ? -14.315 -9.198 16.552 1.00 68.56 174 SER A C 1
ATOM 1385 O O . SER A 1 174 ? -14.065 -9.766 15.492 1.00 68.56 174 SER A O 1
ATOM 1387 N N . GLY A 1 175 ? -13.427 -9.091 17.548 1.00 73.44 175 GLY A N 1
ATOM 1388 C CA . GLY A 1 175 ? -12.072 -9.638 17.500 1.00 73.44 175 GLY A CA 1
ATOM 1389 C C . GLY A 1 175 ? -11.094 -8.819 16.660 1.00 73.44 175 GLY A C 1
ATOM 1390 O O . GLY A 1 175 ? -10.013 -9.315 16.359 1.00 73.44 175 GLY A O 1
ATOM 1391 N N . MET A 1 176 ? -11.448 -7.583 16.285 1.00 77.19 176 MET A N 1
ATOM 1392 C CA . MET A 1 176 ? -10.554 -6.739 15.496 1.00 77.19 176 MET A CA 1
ATOM 1393 C C . MET A 1 176 ? -9.360 -6.272 16.323 1.00 77.19 176 MET A C 1
ATOM 1395 O O . MET A 1 176 ? -9.508 -5.730 17.423 1.00 77.19 176 MET A O 1
ATOM 1399 N N . VAL A 1 177 ? -8.170 -6.422 15.754 1.00 81.00 177 VAL A N 1
ATOM 1400 C CA . VAL A 1 177 ? -6.923 -5.947 16.354 1.00 81.00 177 VAL A CA 1
ATOM 1401 C C . VAL A 1 177 ? -6.876 -4.419 16.302 1.00 81.00 177 VAL A C 1
ATOM 1403 O O . VAL A 1 177 ? -7.121 -3.830 15.256 1.00 81.00 177 VAL A O 1
ATOM 1406 N N . GLN A 1 178 ? -6.517 -3.775 17.416 1.00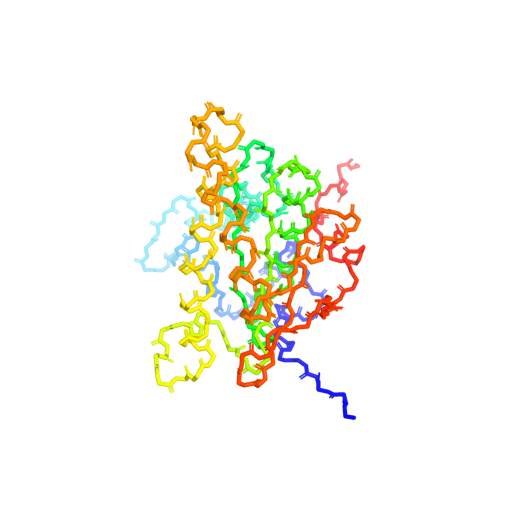 78.62 178 GLN A N 1
ATOM 1407 C CA . GLN A 1 178 ? -6.364 -2.310 17.527 1.00 78.62 178 GLN A CA 1
ATOM 1408 C C . GLN A 1 178 ? -4.958 -1.901 18.004 1.00 78.62 178 GLN A C 1
ATOM 1410 O O . GLN A 1 178 ? -4.756 -0.830 18.573 1.00 78.62 178 GLN A O 1
ATOM 1415 N N . HIS A 1 179 ? -3.976 -2.785 17.836 1.00 80.75 179 HIS A N 1
ATOM 1416 C CA . HIS A 1 179 ? -2.617 -2.555 18.305 1.00 80.75 179 HIS A CA 1
ATOM 1417 C C . HIS A 1 179 ? -1.834 -1.712 17.294 1.00 80.75 179 HIS A C 1
ATOM 1419 O O . HIS A 1 179 ? -1.508 -2.197 16.209 1.00 80.75 179 HIS A O 1
ATOM 1425 N N . LYS A 1 180 ? -1.490 -0.477 17.675 1.00 79.12 180 LYS A N 1
ATOM 1426 C CA . LYS A 1 180 ? -0.546 0.355 16.924 1.00 79.12 180 LYS A CA 1
ATOM 1427 C C . LYS A 1 180 ? 0.894 -0.005 17.287 1.00 79.12 180 LYS A C 1
ATOM 1429 O O . LYS A 1 180 ? 1.241 -0.067 18.464 1.00 79.12 180 LYS A O 1
ATOM 1434 N N . SER A 1 181 ? 1.734 -0.218 16.284 1.00 85.31 181 SER A N 1
ATOM 1435 C CA . SER A 1 181 ? 3.192 -0.295 16.440 1.00 85.31 181 SER A CA 1
ATOM 1436 C C . SER A 1 181 ? 3.818 1.090 16.633 1.00 85.31 181 SER A C 1
ATOM 1438 O O . SER A 1 181 ? 3.139 2.116 16.613 1.00 85.31 181 SER A O 1
ATOM 1440 N N . LEU A 1 182 ? 5.143 1.116 16.821 1.00 81.12 182 LEU A N 1
ATOM 1441 C CA . LEU A 1 182 ? 5.925 2.342 17.026 1.00 81.12 182 LEU A CA 1
ATOM 1442 C C . LEU A 1 182 ? 5.806 3.353 15.874 1.00 81.12 182 LEU A C 1
ATOM 1444 O O . LEU A 1 182 ? 5.943 4.548 16.102 1.00 81.12 182 LEU A O 1
ATOM 1448 N N . ASP A 1 183 ? 5.536 2.886 14.657 1.00 86.00 183 ASP A N 1
ATOM 1449 C CA . ASP A 1 183 ? 5.300 3.710 13.466 1.00 86.00 183 ASP A CA 1
ATOM 1450 C C . ASP A 1 183 ? 3.830 4.147 13.305 1.00 86.00 183 ASP A C 1
ATOM 1452 O O . ASP A 1 183 ? 3.450 4.673 12.265 1.00 86.00 183 ASP A O 1
ATOM 1456 N N . GLY A 1 184 ? 2.982 3.928 14.317 1.00 88.56 184 GLY A N 1
ATOM 1457 C CA . GLY A 1 184 ? 1.590 4.386 14.331 1.00 88.56 184 GLY A CA 1
ATOM 1458 C C . GLY A 1 184 ? 0.616 3.550 13.492 1.00 88.56 184 GLY A C 1
ATOM 1459 O O . GLY A 1 184 ? -0.563 3.913 13.415 1.00 88.56 184 GLY A O 1
ATOM 1460 N N . VAL A 1 185 ? 1.080 2.441 12.905 1.00 94.12 185 VAL A N 1
ATOM 1461 C CA . VAL A 1 185 ? 0.303 1.553 12.028 1.00 94.12 185 VAL A CA 1
ATOM 1462 C C . VAL A 1 185 ? -0.318 0.393 12.812 1.00 94.12 185 VAL A C 1
ATOM 1464 O O . VAL A 1 185 ? 0.302 -0.192 13.697 1.00 94.12 185 VAL A O 1
ATOM 1467 N N . GLU A 1 186 ? -1.551 0.022 12.473 1.00 95.31 186 GLU A N 1
ATOM 1468 C CA . GLU A 1 186 ? -2.144 -1.253 12.887 1.00 95.31 186 GLU A CA 1
ATOM 1469 C C . GLU A 1 186 ? -1.769 -2.353 11.888 1.00 95.31 186 GLU A C 1
ATOM 1471 O O . GLU A 1 186 ? -2.365 -2.448 10.812 1.00 95.31 186 GLU A O 1
ATOM 1476 N N . TRP A 1 187 ? -0.777 -3.173 12.242 1.00 95.38 187 TRP A N 1
ATOM 1477 C CA . TRP A 1 187 ? -0.351 -4.325 11.443 1.00 95.38 187 TRP A CA 1
ATOM 1478 C C . TRP A 1 187 ? -1.199 -5.544 11.767 1.00 95.38 187 TRP A C 1
ATOM 1480 O O . TRP A 1 187 ? -1.191 -6.029 12.905 1.00 95.38 187 TRP A O 1
ATOM 1490 N N . VAL A 1 188 ? -1.930 -6.032 10.768 1.00 96.38 188 VAL A N 1
ATOM 1491 C CA . VAL A 1 188 ? -2.845 -7.155 10.939 1.00 96.38 188 VAL A CA 1
ATOM 1492 C C . VAL A 1 188 ? -2.590 -8.227 9.899 1.00 96.38 188 VAL A C 1
ATOM 1494 O O . VAL A 1 188 ? -2.651 -7.987 8.695 1.00 96.38 188 VAL A O 1
ATOM 1497 N N . ILE A 1 189 ? -2.380 -9.444 10.384 1.00 95.88 189 ILE A N 1
ATOM 1498 C CA . ILE A 1 189 ? -2.416 -10.647 9.564 1.00 95.88 189 ILE A CA 1
ATOM 1499 C C . ILE A 1 189 ? -3.801 -11.253 9.685 1.00 95.88 189 ILE A C 1
ATOM 1501 O O . ILE A 1 189 ? -4.272 -11.516 10.793 1.00 95.88 189 ILE A O 1
ATOM 1505 N N . VAL A 1 190 ? -4.443 -11.480 8.544 1.00 95.94 190 VAL A N 1
ATOM 1506 C CA . VAL A 1 190 ? -5.746 -12.136 8.482 1.00 95.94 190 VAL A CA 1
ATOM 1507 C C . VAL A 1 190 ? -5.531 -13.572 8.028 1.00 95.94 190 VAL A C 1
ATOM 1509 O O . VAL A 1 190 ? -5.169 -13.834 6.878 1.00 95.94 190 VAL A O 1
ATOM 1512 N N . GLY A 1 191 ? -5.686 -14.494 8.972 1.00 93.06 191 GLY A N 1
ATOM 1513 C CA . GLY A 1 191 ? -5.595 -15.930 8.745 1.00 93.06 191 GLY A CA 1
ATOM 1514 C C . GLY A 1 191 ? -6.924 -16.548 8.320 1.00 93.06 191 GLY A C 1
ATOM 1515 O O . GLY A 1 191 ? -7.869 -15.862 7.918 1.00 93.06 191 GLY A O 1
ATOM 1516 N N . ASP A 1 192 ? -6.991 -17.870 8.452 1.00 88.81 192 ASP A N 1
ATOM 1517 C CA . ASP A 1 192 ? -8.187 -18.646 8.138 1.00 88.81 192 ASP A CA 1
ATOM 1518 C C . ASP A 1 192 ? -9.395 -18.166 8.950 1.00 88.81 192 ASP A C 1
ATOM 1520 O O . ASP A 1 192 ? -9.273 -17.706 10.093 1.00 88.81 192 ASP A O 1
ATOM 1524 N N . HIS A 1 193 ? -10.572 -18.245 8.330 1.00 88.75 193 HIS A N 1
ATOM 1525 C CA . HIS A 1 193 ? -11.847 -17.814 8.909 1.00 88.75 193 HIS A CA 1
ATOM 1526 C C . HIS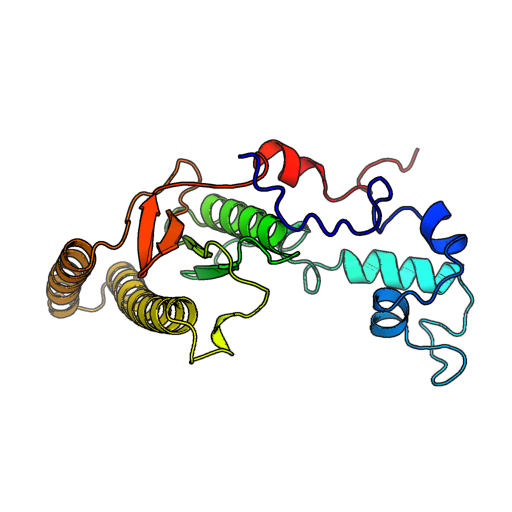 A 1 193 ? -11.884 -16.354 9.389 1.00 88.75 193 HIS A C 1
ATOM 1528 O O . HIS A 1 193 ? -12.688 -15.976 10.243 1.00 88.75 193 HIS A O 1
ATOM 1534 N N . GLY A 1 194 ? -11.000 -15.510 8.848 1.00 88.38 194 GLY A N 1
ATOM 1535 C CA . GLY A 1 194 ? -10.924 -14.095 9.196 1.00 88.38 194 GLY A CA 1
ATOM 1536 C C . GLY A 1 194 ? -10.327 -13.816 10.572 1.00 88.38 194 GLY A C 1
ATOM 1537 O O . GLY A 1 194 ? -10.534 -12.726 11.102 1.00 88.38 194 GLY A O 1
ATOM 1538 N N . LYS A 1 195 ? -9.601 -14.771 11.165 1.00 92.38 195 LYS A N 1
ATOM 1539 C CA . LYS A 1 195 ? -8.897 -14.547 12.429 1.00 92.38 195 LYS A CA 1
ATOM 1540 C C . LYS A 1 195 ? -7.812 -13.484 12.244 1.00 92.38 195 LYS A C 1
ATOM 1542 O O . LYS A 1 195 ? -6.921 -13.649 11.413 1.00 92.38 195 LYS A O 1
ATOM 1547 N N . GLU A 1 196 ? -7.868 -12.430 13.052 1.00 94.00 196 GLU A N 1
ATOM 1548 C CA . GLU A 1 196 ? -6.883 -11.350 13.041 1.00 94.00 196 GLU A CA 1
ATOM 1549 C C . GLU A 1 196 ? -5.779 -11.568 14.080 1.00 94.00 196 GLU A C 1
ATOM 1551 O O . GLU A 1 196 ? -6.040 -11.939 15.227 1.00 94.00 196 GLU A O 1
ATOM 1556 N N . GLU A 1 197 ? -4.538 -11.289 13.687 1.00 93.00 197 GLU A N 1
ATOM 1557 C CA . GLU A 1 197 ? -3.369 -11.315 14.564 1.00 93.00 197 GLU A CA 1
ATOM 1558 C C . GLU A 1 197 ? -2.573 -10.011 14.427 1.00 93.00 197 GLU A C 1
ATOM 1560 O O . GLU A 1 197 ? -2.284 -9.560 13.319 1.00 93.00 197 GLU A O 1
ATOM 1565 N N . ALA A 1 198 ? -2.221 -9.404 15.566 1.00 92.50 198 ALA A N 1
ATOM 1566 C CA . ALA A 1 198 ? -1.459 -8.157 15.644 1.00 92.50 198 ALA A CA 1
ATOM 1567 C C . ALA A 1 198 ? 0.014 -8.403 15.315 1.00 92.50 198 ALA A C 1
ATOM 1569 O O . ALA A 1 198 ? 0.823 -8.680 16.206 1.00 92.50 198 ALA A O 1
ATOM 1570 N N . ARG A 1 199 ? 0.356 -8.378 14.030 1.00 91.06 199 ARG A N 1
ATOM 1571 C CA . ARG A 1 199 ? 1.668 -8.806 13.557 1.00 91.06 199 ARG A CA 1
ATOM 1572 C C . ARG A 1 199 ? 1.992 -8.205 12.194 1.00 91.06 199 ARG A C 1
ATOM 1574 O O . ARG A 1 199 ? 1.118 -8.042 11.353 1.00 91.06 199 ARG A O 1
ATOM 1581 N N . ASP A 1 200 ? 3.277 -7.951 11.981 1.00 87.50 200 ASP A N 1
ATOM 1582 C CA . ASP A 1 200 ? 3.861 -7.742 10.658 1.00 87.50 200 ASP A CA 1
ATOM 1583 C C . ASP A 1 200 ? 4.506 -9.053 10.158 1.00 87.50 200 ASP A C 1
ATOM 1585 O O . ASP A 1 200 ? 5.250 -9.716 10.892 1.00 87.50 200 ASP A O 1
ATOM 1589 N N . GLU A 1 201 ? 4.203 -9.450 8.921 1.00 82.00 201 GLU A N 1
ATOM 1590 C CA . GLU A 1 201 ? 4.800 -10.603 8.237 1.00 82.00 201 GLU A CA 1
ATOM 1591 C C . GLU A 1 201 ? 5.393 -10.137 6.898 1.00 82.00 201 GLU A C 1
ATOM 1593 O O . GLU A 1 201 ? 4.676 -9.713 5.995 1.00 82.00 201 GLU A O 1
ATOM 1598 N N . GLY A 1 202 ? 6.720 -10.222 6.777 1.00 81.38 202 GLY A N 1
ATOM 1599 C CA . GLY A 1 202 ? 7.461 -9.927 5.552 1.00 81.38 202 GLY A CA 1
ATOM 1600 C C . GLY A 1 202 ? 8.894 -9.472 5.836 1.00 81.38 202 GLY A C 1
ATOM 1601 O O . GLY A 1 202 ? 9.413 -9.653 6.940 1.00 81.38 202 GLY A O 1
ATOM 1602 N N . TRP A 1 203 ? 9.557 -8.888 4.836 1.00 80.25 203 TRP A N 1
ATOM 1603 C CA . TRP A 1 203 ? 10.910 -8.352 5.001 1.00 80.25 203 TRP A CA 1
ATOM 1604 C C . TRP A 1 203 ? 10.958 -7.213 6.025 1.00 80.25 203 TRP A C 1
ATOM 1606 O O . TRP A 1 203 ? 10.006 -6.430 6.098 1.00 80.25 203 TRP A O 1
ATOM 1616 N N . PRO A 1 204 ? 12.060 -7.056 6.782 1.00 85.50 204 PRO A N 1
ATOM 1617 C CA . PRO A 1 204 ? 12.221 -5.920 7.680 1.00 85.50 204 PRO A CA 1
ATOM 1618 C C . PRO A 1 204 ? 12.034 -4.594 6.935 1.00 85.50 204 PRO A C 1
ATOM 1620 O O . PRO A 1 204 ? 12.644 -4.383 5.886 1.00 85.50 204 PRO A O 1
ATOM 1623 N N . LEU A 1 205 ? 11.255 -3.667 7.500 1.00 86.38 205 LEU A N 1
ATOM 1624 C CA . LEU A 1 205 ? 11.016 -2.345 6.898 1.00 86.38 205 LEU A CA 1
ATOM 1625 C C . LEU A 1 205 ? 12.315 -1.580 6.615 1.00 86.38 205 LEU A C 1
ATOM 1627 O O . LEU A 1 205 ? 12.426 -0.912 5.594 1.00 86.38 205 LEU A O 1
ATOM 1631 N N . ALA A 1 206 ? 13.339 -1.747 7.457 1.00 84.62 206 ALA A N 1
ATOM 1632 C CA . ALA A 1 206 ? 14.663 -1.169 7.230 1.00 84.62 206 ALA A CA 1
ATOM 1633 C C . ALA A 1 206 ? 15.354 -1.692 5.955 1.00 84.62 206 ALA A C 1
ATOM 1635 O O . ALA A 1 206 ? 16.217 -1.008 5.408 1.00 84.62 206 ALA A O 1
ATOM 1636 N N . ALA A 1 207 ? 15.010 -2.897 5.490 1.00 83.62 207 ALA A N 1
ATOM 1637 C CA . ALA A 1 207 ? 15.470 -3.424 4.210 1.00 83.62 207 ALA A CA 1
ATOM 1638 C C . ALA A 1 207 ? 14.654 -2.822 3.056 1.00 83.62 207 ALA A C 1
ATOM 1640 O O . ALA A 1 207 ? 15.246 -2.314 2.108 1.00 83.62 207 ALA A O 1
ATOM 1641 N N . LEU A 1 208 ? 13.320 -2.787 3.179 1.00 82.25 208 LEU A N 1
ATOM 1642 C CA . LEU A 1 208 ? 12.420 -2.205 2.170 1.00 82.25 208 LEU A CA 1
ATOM 1643 C C . LEU A 1 208 ? 12.663 -0.705 1.944 1.00 82.25 208 LEU A C 1
ATOM 1645 O O . LEU A 1 208 ? 12.636 -0.215 0.820 1.00 82.25 208 LEU A O 1
ATOM 1649 N N . ALA A 1 209 ? 12.967 0.043 3.003 1.00 79.94 209 ALA A N 1
ATOM 1650 C CA . ALA A 1 209 ? 13.291 1.462 2.903 1.00 79.94 209 ALA A CA 1
ATOM 1651 C C . ALA A 1 209 ? 14.604 1.720 2.141 1.00 79.94 209 ALA A C 1
ATOM 1653 O O . ALA A 1 209 ? 14.781 2.795 1.580 1.00 79.94 209 ALA A O 1
ATOM 1654 N N . LYS A 1 210 ? 15.522 0.744 2.102 1.00 77.12 210 LYS A N 1
ATOM 1655 C CA . LYS A 1 210 ? 16.812 0.859 1.401 1.00 77.12 210 LYS A CA 1
ATOM 1656 C C . LYS A 1 210 ? 16.742 0.457 -0.067 1.00 77.12 210 LYS A C 1
ATOM 1658 O O . LYS A 1 210 ? 17.663 0.770 -0.814 1.00 77.12 210 LYS A O 1
ATOM 1663 N N . THR A 1 211 ? 15.689 -0.238 -0.493 1.00 69.19 211 THR A N 1
ATOM 1664 C CA . THR A 1 211 ? 15.563 -0.691 -1.883 1.00 69.19 211 THR A CA 1
ATOM 1665 C C . THR A 1 211 ? 15.132 0.422 -2.845 1.00 69.19 211 THR A C 1
ATOM 1667 O O . THR A 1 211 ? 15.102 0.178 -4.050 1.00 69.19 211 THR A O 1
ATOM 1670 N N . TRP A 1 212 ? 14.829 1.641 -2.360 1.00 67.69 212 TRP A N 1
ATOM 1671 C CA . TRP A 1 212 ? 14.391 2.747 -3.218 1.00 67.69 212 TRP A CA 1
ATOM 1672 C C . TRP A 1 212 ? 14.590 4.161 -2.625 1.00 67.69 212 TRP A C 1
ATOM 1674 O O . TRP A 1 212 ? 14.268 4.350 -1.453 1.00 67.69 212 TRP A O 1
ATOM 1684 N N . PRO A 1 213 ? 14.971 5.185 -3.422 1.00 64.06 213 PRO A N 1
ATOM 1685 C CA . PRO A 1 213 ? 15.337 5.129 -4.837 1.00 64.06 213 PRO A CA 1
ATOM 1686 C C . PRO A 1 213 ? 16.817 4.755 -5.038 1.00 64.06 213 PRO A C 1
ATOM 1688 O O . PRO A 1 213 ? 17.688 5.273 -4.345 1.00 64.06 213 PRO A O 1
ATOM 1691 N N . PRO A 1 214 ? 17.143 3.916 -6.033 1.00 55.72 214 PRO A N 1
ATOM 1692 C CA . PRO A 1 214 ? 18.533 3.564 -6.336 1.00 55.72 214 PRO A CA 1
ATOM 1693 C C . PRO A 1 214 ? 19.353 4.711 -6.954 1.00 55.72 214 PRO A C 1
ATOM 1695 O O . PRO A 1 214 ? 20.566 4.579 -7.064 1.00 55.72 214 PRO A O 1
ATOM 1698 N N . ASN A 1 215 ? 18.723 5.831 -7.336 1.00 49.91 215 ASN A N 1
ATOM 1699 C CA . ASN A 1 215 ? 19.362 6.899 -8.116 1.00 49.91 215 ASN A CA 1
ATOM 1700 C C . ASN A 1 215 ? 19.718 8.167 -7.321 1.00 49.91 215 ASN A C 1
ATOM 1702 O O . ASN A 1 215 ? 19.995 9.194 -7.930 1.00 49.91 215 ASN A O 1
ATOM 1706 N N . GLU A 1 216 ? 19.749 8.138 -5.987 1.00 52.88 216 GLU A N 1
ATOM 1707 C CA . GLU A 1 216 ? 20.310 9.270 -5.215 1.00 52.88 216 GLU A CA 1
ATOM 1708 C C . GLU A 1 216 ? 21.853 9.264 -5.154 1.00 52.88 216 GLU A C 1
ATOM 1710 O O . GLU A 1 216 ? 22.468 10.085 -4.482 1.00 52.88 216 GLU A O 1
ATOM 1715 N N . LEU A 1 217 ? 22.507 8.370 -5.902 1.00 44.25 217 LEU A N 1
ATOM 1716 C CA . LEU A 1 217 ? 23.960 8.254 -6.028 1.00 44.25 217 LEU A CA 1
ATOM 1717 C C . LEU A 1 217 ? 24.260 7.890 -7.499 1.00 44.25 217 LEU A C 1
ATOM 1719 O O . LEU A 1 217 ? 23.761 6.878 -7.972 1.00 44.25 217 LEU A O 1
ATOM 1723 N N . LYS A 1 218 ? 25.054 8.600 -8.307 1.00 42.16 218 LYS A N 1
ATOM 1724 C CA . LYS A 1 218 ? 26.070 9.627 -8.060 1.00 42.16 218 LYS A CA 1
ATOM 1725 C C . LYS A 1 218 ? 26.145 10.520 -9.309 1.00 42.16 218 LYS A C 1
ATOM 1727 O O . LYS A 1 218 ? 26.561 10.035 -10.358 1.00 42.16 218 LYS A O 1
ATOM 1732 N N . GLU A 1 219 ? 25.795 11.797 -9.212 1.00 38.66 219 GLU A N 1
ATOM 1733 C CA . GLU A 1 219 ? 26.516 12.784 -10.020 1.00 38.66 219 GLU A CA 1
ATOM 1734 C C . GLU A 1 219 ? 27.858 12.986 -9.307 1.00 38.66 219 GLU A C 1
ATOM 1736 O O . GLU A 1 219 ? 27.929 13.603 -8.245 1.00 38.66 219 GLU A O 1
ATOM 1741 N N . ALA A 1 220 ? 28.886 12.320 -9.828 1.00 36.25 220 ALA A N 1
ATOM 1742 C CA . ALA A 1 220 ? 30.293 12.558 -9.537 1.00 36.25 220 ALA A CA 1
ATOM 1743 C C . ALA A 1 220 ? 30.976 12.901 -10.859 1.00 36.25 220 ALA A C 1
ATOM 1745 O O . ALA A 1 220 ? 30.617 12.247 -11.868 1.00 36.25 220 ALA A O 1
#

Secondary structure (DSSP, 8-state):
---------SSTT--TT-HHHHHH--S--HHHHHHH--TTTS--TTTTT-HHHHHHHHHHHHH-TTT-HHHHS--TT---EEEEEETT-TTHHHHHHHHHHHHHH-TTS-EEEEEETT--TTGGG-TTSHHHHHHHHHHHHHHHHHHHHHHHHTT--HHHHHHHHHHHHHHHHTT----B-TTSEEEEEE-GGG-EEE---SS-HHHHTTSS-TTSS---

Radius of gyration: 20.83 Å; chains: 1; bounding box: 54×43×57 Å